Protein AF-X1VD22-F1 (afdb_monomer_lite)

Radius of gyration: 24.97 Å; chains: 1; bounding box: 55×58×61 Å

Sequence (257 aa):
FTFLMMEFFANFNNSHSLYIDMYFYDIRGKNQPFNFRPLDDKWVIINSYTSDLSPGDVIKKIDDEDFTDFFSRNKKYLAGPNERTQKYRFAQPLFVPLFPLRYTLTLNNDETIEIDRTKIPENKPTTLEAEGKKINDNVAYIRIPSFDDPKFQERALSFLEEFFDVECLIIDVRGNSGGSTPSDLVKKLMELPYRFWSESTPMSIGLFQYYNYYLRRQLELDPESKEKDSFLKRCQEFTLFDKSHLLWPADCHDPSD

Organism: NCBI:txid412755

Foldseek 3Di:
DQQVCLLVQQVVLDQPRGDDDVVLCVVLPLFDQFFWADDPPWIFTCGGQDPVDDGGWTFQDKAPHGVVVLLVVCLSSARHNDVNNSRRVCRDSRNSSSDHQWIWTQTPVRDIDIDHRVDGDPPDPPDDEWDKDAPDQAEIEIEQQEDQDVRSLVVVVVRCVVNVRHNYYHYHHVNYPYHDDSVVSVVVVDPDDDDDDDDDDPVNVVVLVVLVVVLVVVCVVPVPDPCVVVSVVVVVVVCVCVPPVNPDPPPPDPVPD

Secondary structure (DSSP, 8-state):
-HHHHHHHHHTT--TT-----HHHHHHH-S--SEEEEEETTEEEEEEESSTT--TT-EEEEETTEEHHHHHHHHGGG---SSHHHHHHHHTSGGGGGGS-SEEEEEETTS-EEEEETT---TT-------EEEEEETTEEEEE---BSSHHHHHHHHHHHHHTTT-SEEEEE-TT---BS--HHHHHHH-SS---------HHHHHHHHHHHHHHHHHHHH-TT-TTHHHHHHHHHHHGGGG-TTTSPPTTS--TT-

InterPro domains:
  IPR005151 Tail specific protease [PF03572] (138-183)
  IPR029045 ClpP/crotonase-like domain superfamily [SSF52096] (4-193)

Structure (mmCIF, N/CA/C/O backbone):
data_AF-X1VD22-F1
#
_entry.id   AF-X1VD22-F1
#
loop_
_atom_site.group_PDB
_atom_site.id
_atom_site.type_symbol
_atom_site.label_atom_id
_atom_site.label_alt_id
_atom_site.label_comp_id
_atom_site.label_asym_id
_atom_site.label_entity_id
_atom_site.label_seq_id
_atom_site.pdbx_PDB_ins_code
_atom_site.Cartn_x
_atom_site.Cartn_y
_atom_site.Cartn_z
_atom_site.occupancy
_atom_site.B_iso_or_equiv
_atom_site.auth_seq_id
_atom_site.auth_comp_id
_atom_site.auth_asym_id
_atom_site.auth_atom_id
_atom_site.pdbx_PDB_model_num
ATOM 1 N N . PHE A 1 1 ? 1.494 21.587 12.791 1.00 93.69 1 PHE A N 1
ATOM 2 C CA . PHE A 1 1 ? 2.332 21.804 11.597 1.00 93.69 1 PHE A CA 1
ATOM 3 C C . PHE A 1 1 ? 2.281 20.601 10.659 1.00 93.69 1 PHE A C 1
ATOM 5 O O . PHE A 1 1 ? 1.776 20.760 9.560 1.00 93.69 1 PHE A O 1
ATOM 12 N N . THR A 1 2 ? 2.673 19.399 11.100 1.00 95.00 2 THR A N 1
ATOM 13 C CA . THR A 1 2 ? 2.709 18.170 10.278 1.00 95.00 2 THR A CA 1
ATOM 14 C C . THR A 1 2 ? 1.454 17.929 9.435 1.00 95.00 2 THR A C 1
ATOM 16 O O . THR A 1 2 ? 1.551 17.856 8.218 1.00 95.00 2 THR A O 1
ATOM 19 N N . PHE A 1 3 ? 0.266 17.896 10.052 1.00 95.94 3 PHE A N 1
ATOM 20 C CA . PHE A 1 3 ? -0.993 17.679 9.326 1.00 95.94 3 PHE A CA 1
ATOM 21 C C . PHE A 1 3 ? -1.289 18.747 8.263 1.00 95.94 3 PHE A C 1
ATOM 23 O O . PHE A 1 3 ? -1.802 18.406 7.205 1.00 95.94 3 PHE A O 1
ATOM 30 N N . LEU A 1 4 ? -0.928 20.013 8.508 1.00 97.56 4 LEU A N 1
ATOM 31 C CA . LEU A 1 4 ? -1.100 21.088 7.522 1.00 97.56 4 LEU A CA 1
ATOM 32 C C . LEU A 1 4 ? -0.202 20.861 6.303 1.00 97.56 4 LEU A C 1
ATOM 34 O O . LEU A 1 4 ? -0.641 21.046 5.175 1.00 97.56 4 LEU A O 1
ATOM 38 N N . MET A 1 5 ? 1.040 20.424 6.526 1.00 97.75 5 MET A N 1
ATOM 39 C CA . MET A 1 5 ? 1.964 20.103 5.438 1.00 97.75 5 MET A CA 1
ATOM 40 C C . MET A 1 5 ? 1.523 18.856 4.670 1.00 97.75 5 MET A C 1
ATOM 42 O O . MET A 1 5 ? 1.566 18.857 3.445 1.00 97.75 5 MET A O 1
ATOM 46 N N . MET A 1 6 ? 1.054 17.812 5.359 1.00 96.56 6 MET A N 1
ATOM 47 C CA . MET A 1 6 ? 0.497 16.626 4.699 1.00 96.56 6 MET A CA 1
ATOM 48 C C . MET A 1 6 ? -0.695 16.991 3.808 1.00 96.56 6 MET A C 1
ATOM 50 O O . MET A 1 6 ? -0.748 16.553 2.664 1.00 96.56 6 MET A O 1
ATOM 54 N N . GLU A 1 7 ? -1.610 17.824 4.308 1.00 97.06 7 GLU A N 1
ATOM 55 C CA . GLU A 1 7 ? -2.771 18.302 3.550 1.00 97.06 7 GLU A CA 1
ATOM 56 C C . GLU A 1 7 ? -2.361 19.170 2.352 1.00 97.06 7 GLU A C 1
ATOM 58 O O . GLU A 1 7 ? -2.836 18.958 1.239 1.00 97.06 7 GLU A O 1
ATOM 63 N N . PHE A 1 8 ? -1.400 20.081 2.536 1.00 97.56 8 PHE A N 1
ATOM 64 C CA . PHE A 1 8 ? -0.843 20.881 1.445 1.00 97.56 8 PHE A CA 1
ATOM 65 C C . PHE A 1 8 ? -0.244 20.012 0.329 1.00 97.56 8 PHE A C 1
ATOM 67 O O . PHE A 1 8 ? -0.557 20.219 -0.840 1.00 97.56 8 PHE A O 1
ATOM 74 N N . PHE A 1 9 ? 0.577 19.013 0.673 1.00 96.69 9 PHE A N 1
ATOM 75 C CA . PHE A 1 9 ? 1.180 18.119 -0.321 1.00 96.69 9 PHE A CA 1
ATOM 76 C C . PHE A 1 9 ? 0.158 17.179 -0.973 1.00 96.69 9 PHE A C 1
ATOM 78 O O . PHE A 1 9 ? 0.296 16.857 -2.153 1.00 96.69 9 PHE A O 1
ATOM 85 N N . ALA A 1 10 ? -0.878 16.762 -0.240 1.00 95.56 10 ALA A N 1
ATOM 86 C CA . ALA A 1 10 ? -1.951 15.942 -0.792 1.00 95.56 10 ALA A CA 1
ATOM 87 C C . ALA A 1 10 ? -2.702 16.652 -1.929 1.00 95.56 10 ALA A C 1
ATOM 89 O O . ALA A 1 10 ? -3.062 15.997 -2.907 1.00 95.56 10 ALA A O 1
ATOM 90 N N . ASN A 1 11 ? -2.835 17.982 -1.863 1.00 95.50 11 ASN A N 1
ATOM 91 C CA . ASN A 1 11 ? -3.493 18.791 -2.895 1.00 95.50 11 ASN A CA 1
ATOM 92 C C . ASN A 1 11 ? -2.768 18.809 -4.250 1.00 95.50 11 ASN A C 1
ATOM 94 O O . ASN A 1 11 ? -3.375 19.186 -5.250 1.00 95.50 11 ASN A O 1
ATOM 98 N N . PHE A 1 12 ? -1.509 18.364 -4.332 1.00 95.00 12 PHE A N 1
ATOM 99 C CA . PHE A 1 12 ? -0.853 18.158 -5.629 1.00 95.00 12 PHE A CA 1
ATOM 100 C C . PHE A 1 12 ? -1.443 16.978 -6.416 1.00 95.00 12 PHE A C 1
ATOM 102 O O . PHE A 1 12 ? -1.093 16.802 -7.581 1.00 95.00 12 PHE A O 1
ATOM 109 N N . ASN A 1 13 ? -2.305 16.153 -5.798 1.00 92.06 13 ASN A N 1
ATOM 110 C CA . ASN A 1 13 ? -2.960 14.994 -6.418 1.00 92.06 13 ASN A CA 1
ATOM 111 C C . ASN A 1 13 ? -1.974 14.044 -7.123 1.00 92.06 13 ASN A C 1
ATOM 113 O O . ASN A 1 13 ? -2.300 13.369 -8.099 1.00 92.06 13 ASN A O 1
ATOM 117 N N . ASN A 1 14 ? -0.747 13.972 -6.603 1.00 89.75 14 ASN A N 1
ATOM 118 C CA . ASN A 1 14 ? 0.353 13.217 -7.180 1.00 89.75 14 ASN A CA 1
ATOM 119 C C . ASN A 1 14 ? 0.867 12.188 -6.168 1.00 89.75 14 ASN A C 1
ATOM 121 O O . ASN A 1 14 ? 1.241 12.526 -5.045 1.00 89.75 14 ASN A O 1
ATOM 125 N N . SER A 1 15 ? 0.926 10.917 -6.570 1.00 86.69 15 SER A N 1
ATOM 126 C CA . SER A 1 15 ? 1.380 9.829 -5.696 1.00 86.69 15 SER A CA 1
ATOM 127 C C . SER A 1 15 ? 2.837 9.975 -5.231 1.00 86.69 15 SER A C 1
ATOM 129 O O . SER A 1 15 ? 3.214 9.397 -4.219 1.00 86.69 15 SER A O 1
ATOM 131 N N . HIS A 1 16 ? 3.658 10.772 -5.902 1.00 85.88 16 HIS A N 1
ATOM 132 C CA . HIS A 1 16 ? 5.056 11.019 -5.551 1.00 85.88 16 HIS A CA 1
ATOM 133 C C . HIS A 1 16 ? 5.276 12.339 -4.794 1.00 85.88 16 HIS A C 1
ATOM 135 O O . HIS A 1 16 ? 6.397 12.619 -4.378 1.00 85.88 16 HIS A O 1
ATOM 141 N N . SER A 1 17 ? 4.226 13.128 -4.550 1.00 90.12 17 SER A N 1
ATOM 142 C CA . SER A 1 17 ? 4.287 14.333 -3.717 1.00 90.12 17 SER A CA 1
ATOM 143 C C . SER A 1 17 ? 3.857 13.996 -2.293 1.00 90.12 17 SER A C 1
ATOM 145 O O . SER A 1 17 ? 2.681 13.766 -2.027 1.00 90.12 17 SER A O 1
ATOM 147 N N . LEU A 1 18 ? 4.812 13.932 -1.366 1.00 90.31 18 LEU A N 1
ATOM 148 C CA . LEU A 1 18 ? 4.552 13.536 0.017 1.00 90.31 18 LEU A CA 1
ATOM 149 C C . LEU A 1 18 ? 5.394 14.341 1.003 1.00 90.31 18 LEU A C 1
ATOM 151 O O . LEU A 1 18 ? 6.520 14.733 0.707 1.00 90.31 18 LEU A O 1
ATOM 155 N N . TYR A 1 19 ? 4.834 14.553 2.190 1.00 93.56 19 TYR A N 1
ATOM 156 C CA . TYR A 1 19 ? 5.520 15.166 3.318 1.00 93.56 19 TYR A CA 1
ATOM 157 C C . TYR A 1 19 ? 5.691 14.130 4.428 1.00 93.56 19 TYR A C 1
ATOM 159 O O . TYR A 1 19 ? 4.707 13.565 4.908 1.00 93.56 19 TYR A O 1
ATOM 167 N N . ILE A 1 20 ? 6.939 13.882 4.830 1.00 90.50 20 ILE A N 1
ATOM 168 C CA . ILE A 1 20 ? 7.286 12.983 5.935 1.00 90.50 20 ILE A CA 1
ATOM 169 C C . ILE A 1 20 ? 7.937 13.810 7.035 1.00 90.50 20 ILE A C 1
ATOM 171 O O . ILE A 1 20 ? 8.951 14.468 6.818 1.00 90.50 20 ILE A O 1
ATOM 175 N N . ASP A 1 21 ? 7.365 13.724 8.229 1.00 92.44 21 ASP A N 1
ATOM 176 C CA . ASP A 1 21 ? 7.917 14.295 9.449 1.00 92.44 21 ASP A CA 1
ATOM 177 C C . ASP A 1 21 ? 8.345 13.155 10.371 1.00 92.44 21 ASP A C 1
ATOM 179 O O . ASP A 1 21 ? 7.511 12.498 10.990 1.00 92.44 21 ASP A O 1
ATOM 183 N N . MET A 1 22 ? 9.648 12.894 10.459 1.00 90.94 22 MET A N 1
ATOM 184 C CA . MET A 1 22 ? 10.157 11.774 11.254 1.00 90.94 22 MET A CA 1
ATOM 185 C C . MET A 1 22 ? 9.821 11.907 12.743 1.00 90.94 22 MET A C 1
ATOM 187 O O . MET A 1 22 ? 9.534 10.897 13.383 1.00 90.94 22 MET A O 1
ATOM 191 N N . TYR A 1 23 ? 9.755 13.133 13.273 1.00 91.25 23 TYR A N 1
ATOM 192 C CA . TYR A 1 23 ? 9.369 13.356 14.664 1.00 91.25 23 TYR A CA 1
ATOM 193 C C . TYR A 1 23 ? 7.922 12.921 14.910 1.00 91.25 23 TYR A C 1
ATOM 195 O O . TYR A 1 23 ? 7.630 12.264 15.908 1.00 91.25 23 TYR A O 1
ATOM 203 N N . PHE A 1 24 ? 7.020 13.206 13.965 1.00 90.88 24 PHE A N 1
ATOM 204 C CA . PHE A 1 24 ? 5.634 12.739 14.027 1.00 90.88 24 PHE A CA 1
ATOM 205 C C . PHE A 1 24 ? 5.537 11.211 14.104 1.00 90.88 24 PHE A C 1
ATOM 207 O O . PHE A 1 24 ? 4.732 10.681 14.869 1.00 90.88 24 PHE A O 1
ATOM 214 N N . TYR A 1 25 ? 6.386 10.496 13.367 1.00 88.62 25 TYR A N 1
ATOM 215 C CA . TYR A 1 25 ? 6.429 9.036 13.412 1.00 88.62 25 TYR A CA 1
ATOM 216 C C . TYR A 1 25 ? 6.999 8.499 14.722 1.00 88.62 25 TYR A C 1
ATOM 218 O O . TYR A 1 25 ? 6.548 7.457 15.194 1.00 88.62 25 TYR A O 1
ATOM 226 N N . ASP A 1 26 ? 7.981 9.181 15.304 1.00 88.19 26 ASP A N 1
ATOM 227 C CA . ASP A 1 26 ? 8.578 8.757 16.568 1.00 88.19 26 ASP A CA 1
ATOM 228 C C . ASP A 1 26 ? 7.576 8.905 17.726 1.00 88.19 26 ASP A C 1
ATOM 230 O O . ASP A 1 26 ? 7.491 8.023 18.578 1.00 88.19 26 ASP A O 1
ATOM 234 N N . ILE A 1 27 ? 6.733 9.948 17.714 1.00 89.69 27 ILE A N 1
ATOM 235 C CA . ILE A 1 27 ? 5.697 10.147 18.745 1.00 89.69 27 ILE A CA 1
ATOM 236 C C . ILE A 1 27 ? 4.407 9.342 18.500 1.00 89.69 27 ILE A C 1
ATOM 238 O O . ILE A 1 27 ? 3.719 8.986 19.456 1.00 89.69 27 ILE A O 1
ATOM 242 N N . ARG A 1 28 ? 4.033 9.070 17.239 1.00 89.88 28 ARG A N 1
ATOM 243 C CA . ARG A 1 28 ? 2.801 8.330 16.881 1.00 89.88 28 ARG A CA 1
ATOM 244 C C . ARG A 1 28 ? 3.030 6.849 16.608 1.00 89.88 28 ARG A C 1
ATOM 246 O O . ARG A 1 28 ? 2.059 6.123 16.402 1.00 89.88 28 ARG A O 1
ATOM 253 N N . GLY A 1 29 ? 4.281 6.404 16.592 1.00 85.38 29 GLY A N 1
ATOM 254 C CA . GLY A 1 29 ? 4.671 5.045 16.248 1.00 85.38 29 GLY A CA 1
ATOM 255 C C . GLY A 1 29 ? 4.580 4.751 14.746 1.00 85.38 29 GLY A C 1
ATOM 256 O O . GLY A 1 29 ? 3.692 5.218 14.036 1.00 85.38 29 GLY A O 1
ATOM 257 N N . LYS A 1 30 ? 5.486 3.894 14.269 1.00 85.12 30 LYS A N 1
ATOM 258 C CA . LYS A 1 30 ? 5.568 3.421 12.864 1.00 85.12 30 LYS A CA 1
ATOM 259 C C . LYS A 1 30 ? 4.859 2.083 12.644 1.00 85.12 30 LYS A C 1
ATOM 261 O O . LYS A 1 30 ? 4.884 1.492 11.571 1.00 85.12 30 LYS A O 1
ATOM 266 N N . ASN A 1 31 ? 4.282 1.583 13.722 1.00 86.00 31 ASN A N 1
ATOM 267 C CA . ASN A 1 31 ? 4.010 0.184 13.940 1.00 86.00 31 ASN A CA 1
ATOM 268 C C . ASN A 1 31 ? 2.503 -0.053 13.894 1.00 86.00 31 ASN A C 1
ATOM 270 O O . ASN A 1 31 ? 1.741 0.682 14.516 1.00 86.00 31 ASN A O 1
ATOM 274 N N . GLN A 1 32 ? 2.095 -1.070 13.142 1.00 89.56 32 GLN A N 1
ATOM 275 C CA . GLN A 1 32 ? 0.718 -1.534 13.027 1.00 89.56 32 GLN A CA 1
ATOM 276 C C . GLN A 1 32 ? 0.720 -3.068 13.148 1.00 89.56 32 GLN A C 1
ATOM 278 O O . GLN A 1 32 ? 1.503 -3.714 12.439 1.00 89.56 32 GLN A O 1
ATOM 283 N N . PRO A 1 33 ? -0.093 -3.661 14.046 1.00 90.69 33 PRO A N 1
ATOM 284 C CA . PRO A 1 33 ? -0.062 -5.101 14.317 1.00 90.69 33 PRO A CA 1
ATOM 285 C C . PRO A 1 33 ? -0.772 -5.948 13.256 1.00 90.69 33 PRO A C 1
ATOM 287 O O . PRO A 1 33 ? -0.809 -7.164 13.370 1.00 90.69 33 PRO A O 1
ATOM 290 N N . PHE A 1 34 ? -1.296 -5.330 12.204 1.00 92.06 34 PHE A N 1
ATOM 291 C CA . PHE A 1 34 ? -1.917 -6.001 11.071 1.00 92.06 34 PHE A CA 1
ATOM 292 C C . PHE A 1 34 ? -1.770 -5.138 9.815 1.00 92.06 34 PHE A C 1
ATOM 294 O O . PHE A 1 34 ? -1.484 -3.946 9.887 1.00 92.06 34 PHE A O 1
ATOM 301 N N . ASN A 1 35 ? -1.990 -5.734 8.652 1.00 90.81 35 ASN A N 1
ATOM 302 C CA . ASN A 1 35 ? -2.152 -5.023 7.393 1.00 90.81 35 ASN A CA 1
ATOM 303 C C . ASN A 1 35 ? -3.583 -5.239 6.908 1.00 90.81 35 ASN A C 1
ATOM 305 O O . ASN A 1 35 ? -4.131 -6.331 7.052 1.00 90.81 35 ASN A O 1
ATOM 309 N N . PHE A 1 36 ? -4.165 -4.230 6.279 1.00 94.88 36 PHE A N 1
ATOM 310 C CA . PHE A 1 36 ? -5.512 -4.292 5.722 1.00 94.88 36 PHE A CA 1
ATOM 311 C C . PHE A 1 36 ? -5.516 -3.706 4.311 1.00 94.88 36 PHE A C 1
ATOM 313 O O . PHE A 1 36 ? -4.540 -3.081 3.901 1.00 94.88 36 PHE A O 1
ATOM 320 N N . ARG A 1 37 ? -6.575 -3.929 3.535 1.00 93.50 37 ARG A N 1
ATOM 321 C CA . ARG A 1 37 ? -6.759 -3.323 2.209 1.00 93.50 37 ARG A CA 1
ATOM 322 C C . ARG A 1 37 ? -8.225 -3.031 1.925 1.00 93.50 37 ARG A C 1
ATOM 324 O O . ARG A 1 37 ? -9.082 -3.748 2.437 1.00 93.50 37 ARG A O 1
ATOM 331 N N . PRO A 1 38 ? -8.510 -2.038 1.067 1.00 94.44 38 PRO A N 1
ATOM 332 C CA . PRO A 1 38 ? -9.823 -1.938 0.453 1.00 94.44 38 PRO A CA 1
ATOM 333 C C . PRO A 1 38 ? -10.044 -3.145 -0.474 1.00 94.44 38 PRO A C 1
ATOM 335 O O . PRO A 1 38 ? -9.200 -3.445 -1.326 1.00 94.44 38 PRO A O 1
ATOM 338 N N . LEU A 1 39 ? -11.171 -3.827 -0.308 1.00 92.56 39 LEU A N 1
ATOM 339 C CA . LEU A 1 39 ? -11.693 -4.828 -1.231 1.00 92.56 39 LEU A CA 1
ATOM 340 C C . LEU A 1 39 ? -13.166 -4.498 -1.461 1.00 92.56 39 LEU A C 1
ATOM 342 O O . LEU A 1 39 ? -13.976 -4.610 -0.542 1.00 92.56 39 LEU A O 1
ATOM 346 N N . ASP A 1 40 ? -13.477 -4.037 -2.670 1.00 89.12 40 ASP A N 1
ATOM 347 C CA . ASP A 1 40 ? -14.754 -3.400 -2.997 1.00 89.12 40 ASP A CA 1
ATOM 348 C C . ASP A 1 40 ? -15.057 -2.258 -2.004 1.00 89.12 40 ASP A C 1
ATOM 350 O O . ASP A 1 40 ? -14.229 -1.359 -1.824 1.00 89.12 40 ASP A O 1
ATOM 354 N N . ASP A 1 41 ? -16.198 -2.320 -1.318 1.00 90.56 41 ASP A N 1
ATOM 355 C CA . ASP A 1 41 ? -16.624 -1.339 -0.314 1.00 90.56 41 ASP A CA 1
ATOM 356 C C . ASP A 1 41 ? -16.253 -1.742 1.124 1.00 90.56 41 ASP A C 1
ATOM 358 O O . ASP A 1 41 ? -16.820 -1.236 2.090 1.00 90.56 41 ASP A O 1
ATOM 362 N N . LYS A 1 42 ? -15.317 -2.685 1.291 1.00 96.25 42 LYS A N 1
ATOM 363 C CA . LYS A 1 42 ? -14.918 -3.230 2.596 1.00 96.25 42 LYS A CA 1
ATOM 364 C C . LYS A 1 42 ? -13.441 -3.008 2.877 1.00 96.25 42 LYS A C 1
ATOM 366 O O . LYS A 1 42 ? -12.612 -2.986 1.970 1.00 96.25 42 LYS A O 1
ATOM 371 N N . TRP A 1 43 ? -13.099 -2.931 4.158 1.00 97.56 43 TRP A N 1
ATOM 372 C CA . TRP A 1 43 ? -11.718 -2.900 4.632 1.00 97.56 43 TRP A CA 1
ATOM 373 C C . TRP A 1 43 ? -11.378 -4.251 5.243 1.00 97.56 43 TRP A C 1
ATOM 375 O O . TRP A 1 43 ? -11.948 -4.637 6.258 1.00 97.56 43 TRP A O 1
ATOM 385 N N . VAL A 1 44 ? -10.488 -4.995 4.594 1.00 97.06 44 VAL A N 1
ATOM 386 C CA . VAL A 1 44 ? -10.233 -6.404 4.913 1.00 97.06 44 VAL A CA 1
ATOM 387 C C . VAL A 1 44 ? -8.822 -6.570 5.446 1.00 97.06 44 VAL A C 1
ATOM 389 O O . VAL A 1 44 ? -7.871 -6.083 4.831 1.00 97.06 44 VAL A O 1
ATOM 392 N N . ILE A 1 45 ? -8.670 -7.273 6.565 1.00 95.69 45 ILE A N 1
ATOM 393 C CA . ILE A 1 45 ? -7.375 -7.691 7.100 1.00 95.69 45 ILE A CA 1
ATOM 394 C C . ILE A 1 45 ? -6.732 -8.660 6.105 1.00 95.69 45 ILE A C 1
ATOM 396 O O . ILE A 1 45 ? -7.320 -9.666 5.725 1.00 95.69 45 ILE A O 1
ATOM 400 N N . ILE A 1 46 ? -5.511 -8.367 5.667 1.00 91.44 46 ILE A N 1
ATOM 401 C CA . ILE A 1 46 ? -4.757 -9.218 4.730 1.00 91.44 46 ILE A CA 1
ATOM 402 C C . ILE A 1 46 ? -3.594 -9.945 5.402 1.00 91.44 46 ILE A C 1
ATOM 404 O O . ILE A 1 46 ? -3.082 -10.919 4.861 1.00 91.44 46 ILE A O 1
ATOM 408 N N . ASN A 1 47 ? -3.150 -9.454 6.557 1.00 88.31 47 ASN A N 1
ATOM 409 C CA . ASN A 1 47 ? -2.146 -10.097 7.390 1.00 88.31 47 ASN A CA 1
ATOM 410 C C . ASN A 1 47 ? -2.296 -9.607 8.831 1.00 88.31 47 ASN A C 1
ATOM 412 O O . ASN A 1 47 ? -2.611 -8.436 9.029 1.00 88.31 47 ASN A O 1
ATOM 416 N N . SER A 1 48 ? -1.997 -10.449 9.814 1.00 89.44 48 SER A N 1
ATOM 417 C CA . SER A 1 48 ? -2.037 -10.094 11.233 1.00 89.44 48 SER A CA 1
ATOM 418 C C . SER A 1 48 ? -0.801 -10.619 11.958 1.00 89.44 48 SER A C 1
ATOM 420 O O . SER A 1 48 ? -0.253 -11.659 11.599 1.00 89.44 48 SER A O 1
ATOM 422 N N . TYR A 1 49 ? -0.360 -9.879 12.971 1.00 87.50 49 TYR A N 1
ATOM 423 C CA . TYR A 1 49 ? 0.683 -10.270 13.918 1.00 87.50 49 TYR A CA 1
ATOM 424 C C . TYR A 1 49 ? 0.121 -10.458 15.336 1.00 87.50 49 TYR A C 1
ATOM 426 O O . TYR A 1 49 ? 0.889 -10.638 16.278 1.00 87.50 49 TYR A O 1
ATOM 434 N N . THR A 1 50 ? -1.202 -10.405 15.500 1.00 86.56 50 THR A N 1
ATOM 435 C CA . THR A 1 50 ? -1.910 -10.718 16.748 1.00 86.56 50 THR A CA 1
ATOM 436 C C . THR A 1 50 ? -2.792 -11.942 16.536 1.00 86.56 50 THR A C 1
ATOM 438 O O . THR A 1 50 ? -3.270 -12.179 15.428 1.00 86.56 50 THR A O 1
ATOM 441 N N . SER A 1 51 ? -3.009 -12.726 17.593 1.00 88.38 51 SER A N 1
ATOM 442 C CA . SER A 1 51 ? -3.907 -13.891 17.560 1.00 88.38 51 SER A CA 1
ATOM 443 C C . SER A 1 51 ? -5.368 -13.515 17.338 1.00 88.38 51 SER A C 1
ATOM 445 O O . SER A 1 51 ? -6.138 -14.330 16.846 1.00 88.38 51 SER A O 1
ATOM 447 N N . ASP A 1 52 ? -5.726 -12.290 17.712 1.00 92.00 52 ASP A N 1
ATOM 448 C CA . ASP A 1 52 ? -7.117 -11.851 17.799 1.00 92.00 52 ASP A CA 1
ATOM 449 C C . ASP A 1 52 ? -7.650 -11.356 16.448 1.00 92.00 52 ASP A C 1
ATOM 451 O O . ASP A 1 52 ? -8.846 -11.169 16.292 1.00 92.00 52 ASP A O 1
ATOM 455 N N . LEU A 1 53 ? -6.771 -11.156 15.459 1.00 93.94 53 LEU A N 1
ATOM 456 C CA . LEU A 1 53 ? -7.134 -10.785 14.093 1.00 93.94 53 LEU A CA 1
ATOM 457 C C . LEU A 1 53 ? -6.653 -11.851 13.117 1.00 93.94 53 LEU A C 1
ATOM 459 O O . LEU A 1 53 ? -5.493 -12.269 13.153 1.00 93.94 53 LEU A O 1
ATOM 463 N N . SER A 1 54 ? -7.514 -12.210 12.175 1.00 94.00 54 SER A N 1
ATOM 464 C CA . SER A 1 54 ? -7.236 -13.168 11.113 1.00 94.00 54 SER A CA 1
ATOM 465 C C . SER A 1 54 ? -7.296 -12.510 9.731 1.00 94.00 54 SER A C 1
ATOM 467 O O . SER A 1 54 ? -8.113 -11.620 9.479 1.00 94.00 54 SER A O 1
ATOM 469 N N . PRO A 1 55 ? -6.452 -12.937 8.773 1.00 93.88 55 PRO A N 1
ATOM 470 C CA . PRO A 1 55 ? -6.647 -12.580 7.373 1.00 93.88 55 PRO A CA 1
ATOM 471 C C . PRO A 1 55 ? -8.059 -12.956 6.898 1.00 93.88 55 PRO A C 1
ATOM 473 O O . PRO A 1 55 ? -8.499 -14.087 7.086 1.00 93.88 55 PRO A O 1
ATOM 476 N N . GLY A 1 56 ? -8.747 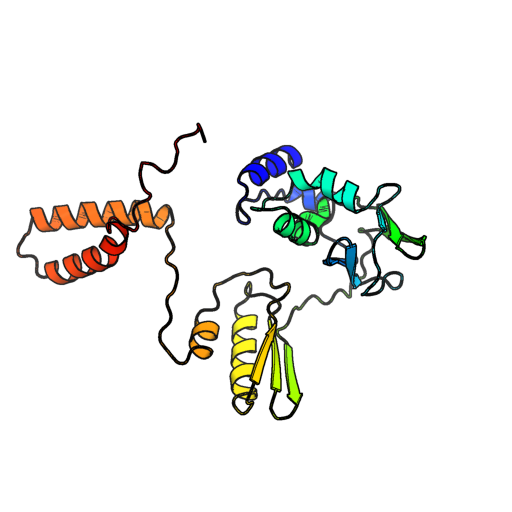-12.016 6.251 1.00 95.38 56 GLY A N 1
ATOM 477 C CA . GLY A 1 56 ? -10.141 -12.147 5.821 1.00 95.38 56 GLY A CA 1
ATOM 478 C C . GLY A 1 56 ? -11.144 -11.416 6.714 1.00 95.38 56 GLY A C 1
ATOM 479 O O . GLY A 1 56 ? -12.248 -11.132 6.247 1.00 95.38 56 GLY A O 1
ATOM 480 N N . ASP A 1 57 ? -10.761 -11.042 7.938 1.00 97.62 57 ASP A N 1
ATOM 481 C CA . ASP A 1 57 ? -11.626 -10.255 8.815 1.00 97.62 57 ASP A CA 1
ATOM 482 C C . ASP A 1 57 ? -11.958 -8.903 8.184 1.00 97.62 57 ASP A C 1
ATOM 484 O O . ASP A 1 57 ? -11.109 -8.239 7.582 1.00 97.62 57 ASP A O 1
ATOM 488 N N . VAL A 1 58 ? -13.216 -8.488 8.319 1.00 98.25 58 VAL A N 1
ATOM 489 C CA . VAL A 1 58 ? -13.716 -7.232 7.756 1.00 98.25 58 VAL A CA 1
ATOM 490 C C . VAL A 1 58 ? -13.865 -6.213 8.874 1.00 98.25 58 VAL A C 1
ATOM 492 O O . VAL A 1 58 ? -14.655 -6.417 9.795 1.00 98.25 58 VAL A O 1
ATOM 495 N N . ILE A 1 59 ? -13.137 -5.106 8.763 1.00 98.44 59 ILE A N 1
ATOM 496 C CA . ILE A 1 59 ? -13.199 -3.986 9.696 1.00 98.44 59 ILE A CA 1
ATOM 497 C C . ILE A 1 59 ? -14.464 -3.179 9.406 1.00 98.44 59 ILE A C 1
ATOM 499 O O . ILE A 1 59 ? -14.659 -2.693 8.290 1.00 98.44 59 ILE A O 1
ATOM 503 N N . LYS A 1 60 ? -15.313 -3.034 10.423 1.00 98.31 60 LYS A N 1
ATOM 504 C CA . LYS A 1 60 ? -16.556 -2.259 10.371 1.00 98.31 60 LYS A CA 1
ATOM 505 C C . LYS A 1 60 ? -16.374 -0.895 11.035 1.00 98.31 60 LYS A C 1
ATOM 507 O O . LYS A 1 60 ? -16.750 0.118 10.455 1.00 98.31 60 LYS A O 1
ATOM 512 N N . LYS A 1 61 ? -15.756 -0.855 12.219 1.00 98.56 61 LYS A N 1
ATOM 513 C CA . LYS A 1 61 ? -15.511 0.383 12.975 1.00 98.56 61 LYS A CA 1
ATOM 514 C C . LYS A 1 61 ? -14.103 0.466 13.537 1.00 98.56 61 LYS A C 1
ATOM 516 O O . LYS A 1 61 ? -13.462 -0.560 13.762 1.00 98.56 61 LYS A O 1
ATOM 521 N N . ILE A 1 62 ? -13.678 1.694 13.799 1.00 98.25 62 ILE A N 1
ATOM 522 C CA . ILE A 1 62 ? -12.569 2.023 14.691 1.00 98.25 62 ILE A CA 1
ATOM 523 C C . ILE A 1 62 ? -13.111 2.888 15.827 1.00 98.25 62 ILE A C 1
ATOM 525 O O . ILE A 1 62 ? -13.753 3.908 15.576 1.00 98.25 62 ILE A O 1
ATOM 529 N N . ASP A 1 63 ? -12.881 2.463 17.065 1.00 97.75 63 ASP A N 1
ATOM 530 C CA . ASP A 1 63 ? -13.597 2.980 18.229 1.00 97.75 63 ASP A CA 1
ATOM 531 C C . ASP A 1 63 ? -15.120 2.949 17.957 1.00 97.75 63 ASP A C 1
ATOM 533 O O . ASP A 1 63 ? -15.670 1.905 17.600 1.00 97.75 63 ASP A O 1
ATOM 537 N N . ASP A 1 64 ? -15.804 4.090 18.049 1.00 96.19 64 ASP A N 1
ATOM 538 C CA . ASP A 1 64 ? -17.240 4.206 17.762 1.00 96.19 64 ASP A CA 1
ATOM 539 C C . ASP A 1 64 ? -17.558 4.698 16.328 1.00 96.19 64 ASP A C 1
ATOM 541 O O . ASP A 1 64 ? -18.734 4.804 15.960 1.00 96.19 64 ASP A O 1
ATOM 545 N N . GLU A 1 65 ? -16.539 4.984 15.506 1.00 98.12 65 GLU A N 1
ATOM 546 C CA . GLU A 1 65 ? -16.650 5.568 14.156 1.00 98.12 65 GLU A CA 1
ATOM 547 C C . GLU A 1 65 ? -16.669 4.477 13.068 1.00 98.12 65 GLU A C 1
ATOM 549 O O . GLU A 1 65 ? -15.910 3.508 13.134 1.00 98.12 65 GLU A O 1
ATOM 554 N N . ASP A 1 66 ? -17.512 4.629 12.036 1.00 98.19 66 ASP A N 1
ATOM 555 C CA . ASP A 1 66 ? -17.443 3.765 10.849 1.00 98.19 66 ASP A CA 1
ATOM 556 C C . ASP A 1 66 ? -16.061 3.884 10.195 1.00 98.19 66 ASP A C 1
ATOM 558 O O . ASP A 1 66 ? -15.508 4.977 10.045 1.00 98.19 66 ASP A O 1
ATOM 562 N N . PHE A 1 67 ? -15.471 2.761 9.793 1.00 98.06 67 PHE A N 1
ATOM 563 C CA . PHE A 1 67 ? -14.105 2.780 9.276 1.00 98.06 67 PHE A CA 1
ATOM 564 C C . PHE A 1 67 ? -13.981 3.555 7.947 1.00 98.06 67 PHE A C 1
ATOM 566 O O . PHE A 1 67 ? -12.935 4.137 7.646 1.00 98.06 67 PHE A O 1
ATOM 573 N N . THR A 1 68 ? -15.055 3.614 7.157 1.00 97.25 68 THR A N 1
ATOM 574 C CA . THR A 1 68 ? -15.129 4.409 5.923 1.00 97.25 68 THR A CA 1
ATOM 575 C C . THR A 1 68 ? -15.201 5.902 6.221 1.00 97.25 68 THR A C 1
ATOM 577 O O . THR A 1 68 ? -14.576 6.697 5.511 1.00 97.25 68 THR A O 1
ATOM 580 N N . ASP A 1 69 ? -15.891 6.293 7.290 1.00 98.12 69 ASP A N 1
ATOM 581 C CA . ASP A 1 69 ? -15.917 7.680 7.759 1.00 98.12 69 ASP A CA 1
ATOM 582 C C . ASP A 1 69 ? -14.548 8.091 8.312 1.00 98.12 69 ASP A C 1
ATOM 584 O O . ASP A 1 69 ? -14.023 9.151 7.950 1.00 98.12 69 ASP A O 1
ATOM 588 N N . PHE A 1 70 ? -13.895 7.195 9.060 1.00 98.19 70 PHE A N 1
ATOM 589 C CA . PHE A 1 70 ? -12.526 7.390 9.529 1.00 98.19 70 PHE A CA 1
ATOM 590 C C . PHE A 1 70 ? -11.552 7.619 8.364 1.00 98.19 70 PHE A C 1
ATOM 592 O O . PHE A 1 70 ? -10.753 8.563 8.387 1.00 98.19 70 PHE A O 1
ATOM 599 N N . PHE A 1 71 ? -11.636 6.809 7.303 1.00 97.75 71 PHE A N 1
ATOM 600 C CA . PHE A 1 71 ? -10.891 7.056 6.066 1.00 97.75 71 PHE A CA 1
ATOM 601 C C . PHE A 1 71 ? -11.254 8.415 5.456 1.00 97.75 71 PHE A C 1
ATOM 603 O O . PHE A 1 71 ? -10.365 9.211 5.148 1.00 97.75 71 PHE A O 1
ATOM 610 N N . SER A 1 72 ? -12.545 8.716 5.315 1.00 97.31 72 SER A N 1
ATOM 611 C CA . SER A 1 72 ? -13.033 9.944 4.678 1.00 97.31 72 SER A CA 1
ATOM 612 C C . SER A 1 72 ? -12.546 11.209 5.382 1.00 97.31 72 SER A C 1
ATOM 614 O O . SER A 1 72 ? -12.198 12.187 4.719 1.00 97.31 72 SER A O 1
ATOM 616 N N . ARG A 1 73 ? -12.440 11.183 6.712 1.00 97.06 73 ARG A N 1
ATOM 617 C CA . ARG A 1 73 ? -11.880 12.268 7.527 1.00 97.06 73 ARG A CA 1
ATOM 618 C C . ARG A 1 73 ? -10.375 12.451 7.324 1.00 97.06 73 ARG A C 1
ATOM 620 O O . ARG A 1 73 ? -9.876 13.578 7.381 1.00 97.06 73 ARG A O 1
ATOM 627 N N . ASN A 1 74 ? -9.655 11.359 7.078 1.00 97.50 74 ASN A N 1
ATOM 628 C CA . ASN A 1 74 ? -8.201 11.345 6.923 1.00 97.50 74 ASN A CA 1
ATOM 629 C C . ASN A 1 74 ? -7.725 11.457 5.466 1.00 97.50 74 ASN A C 1
ATOM 631 O O . ASN A 1 74 ? -6.550 11.748 5.241 1.00 97.50 74 ASN A O 1
ATOM 635 N N . LYS A 1 75 ? -8.608 11.285 4.471 1.00 96.38 75 LYS A N 1
ATOM 636 C CA . LYS A 1 75 ? -8.235 11.269 3.044 1.00 96.38 75 LYS A CA 1
ATOM 637 C C . LYS A 1 75 ? -7.526 12.540 2.578 1.00 96.38 75 LYS A C 1
ATOM 639 O O . LYS A 1 75 ? -6.675 12.477 1.699 1.00 96.38 75 LYS A O 1
ATOM 644 N N . LYS A 1 76 ? -7.813 13.677 3.217 1.00 96.44 76 LYS A N 1
ATOM 645 C CA . LYS A 1 76 ? -7.148 14.966 2.968 1.00 96.44 76 LYS A CA 1
ATOM 646 C C . LYS A 1 76 ? -5.645 14.961 3.259 1.00 96.44 76 LYS A C 1
ATOM 648 O O . LYS A 1 76 ? -4.947 15.852 2.808 1.00 96.44 76 LYS A O 1
ATOM 653 N N . TYR A 1 77 ? -5.136 13.969 3.987 1.00 96.88 77 TYR A N 1
ATOM 654 C CA . TYR A 1 77 ? -3.706 13.792 4.252 1.00 96.88 77 TYR A CA 1
ATOM 655 C C . TYR A 1 77 ? -3.029 12.817 3.279 1.00 96.88 77 TYR A C 1
ATOM 657 O O . TYR A 1 77 ? -1.836 12.543 3.411 1.00 96.88 77 TYR A O 1
ATOM 665 N N . LEU A 1 78 ? -3.782 12.256 2.327 1.00 95.69 78 LEU A N 1
ATOM 666 C CA . LEU A 1 78 ? -3.329 11.211 1.418 1.00 95.69 78 LEU A CA 1
ATOM 667 C C . LEU A 1 78 ? -3.189 11.780 0.008 1.00 95.69 78 LEU A C 1
ATOM 669 O O . LEU A 1 78 ? -4.179 12.067 -0.664 1.00 95.69 78 LEU A O 1
ATOM 673 N N . ALA A 1 79 ? -1.955 11.894 -0.474 1.00 92.94 79 ALA A N 1
ATOM 674 C CA . ALA A 1 79 ? -1.721 12.285 -1.856 1.00 92.94 79 ALA A CA 1
ATOM 675 C C . ALA A 1 79 ? -2.122 11.156 -2.819 1.00 92.94 79 ALA A C 1
ATOM 677 O O . ALA A 1 79 ? -1.854 9.978 -2.564 1.00 92.94 79 ALA A O 1
ATOM 678 N N . GLY A 1 80 ? -2.726 11.500 -3.947 1.00 90.75 80 GLY A N 1
ATOM 679 C CA . GLY A 1 80 ? -3.064 10.545 -4.996 1.00 90.75 80 GLY A CA 1
ATOM 680 C C . GLY A 1 80 ? -4.046 11.150 -5.995 1.00 90.75 80 GLY A C 1
ATOM 681 O O . GLY A 1 80 ? -4.807 12.036 -5.624 1.00 90.75 80 GLY A O 1
ATOM 682 N N . PRO A 1 81 ? -4.050 10.680 -7.249 1.00 90.19 81 PRO A N 1
ATOM 683 C CA . PRO A 1 81 ? -4.871 11.269 -8.305 1.00 90.19 81 PRO A CA 1
ATOM 684 C C . PRO A 1 81 ? -6.364 10.930 -8.187 1.00 90.19 81 PRO A C 1
ATOM 686 O O . PRO A 1 81 ? -7.186 11.531 -8.867 1.00 90.19 81 PRO A O 1
ATOM 689 N N . ASN A 1 82 ? -6.728 9.928 -7.381 1.00 92.44 82 ASN A N 1
ATOM 690 C CA . ASN A 1 82 ? -8.111 9.506 -7.178 1.00 92.44 82 ASN A CA 1
ATOM 691 C C . ASN A 1 82 ? -8.285 8.764 -5.844 1.00 92.44 82 ASN A C 1
ATOM 693 O O . ASN A 1 82 ? -7.316 8.317 -5.220 1.00 92.44 82 ASN A O 1
ATOM 697 N N . GLU A 1 83 ? -9.543 8.589 -5.434 1.00 93.31 83 GLU A N 1
ATOM 698 C CA . GLU A 1 83 ? -9.901 7.950 -4.164 1.00 93.31 83 GLU A CA 1
ATOM 699 C C . GLU A 1 83 ? -9.413 6.500 -4.076 1.00 93.31 83 GLU A C 1
ATOM 701 O O . GLU A 1 83 ? -8.954 6.069 -3.020 1.00 93.31 83 GLU A O 1
ATOM 706 N N . ARG A 1 84 ? -9.432 5.749 -5.187 1.00 91.81 84 ARG A N 1
ATOM 707 C CA . ARG A 1 84 ? -8.898 4.379 -5.220 1.00 91.81 84 ARG A CA 1
ATOM 708 C C . ARG A 1 84 ? -7.436 4.372 -4.778 1.00 91.81 84 ARG A C 1
ATOM 710 O O . ARG A 1 84 ? -7.076 3.595 -3.897 1.00 91.81 84 ARG A O 1
ATOM 717 N N . THR A 1 85 ? -6.601 5.248 -5.339 1.00 91.38 85 THR A N 1
ATOM 718 C CA . THR A 1 85 ? -5.203 5.386 -4.913 1.00 91.38 85 THR A CA 1
ATOM 719 C C . THR A 1 85 ? -5.106 5.781 -3.441 1.00 91.38 85 THR A C 1
ATOM 721 O O . THR A 1 85 ? -4.328 5.173 -2.709 1.00 91.38 85 THR A O 1
ATOM 724 N N . GLN A 1 86 ? -5.914 6.735 -2.976 1.00 94.50 86 GLN A N 1
ATOM 725 C CA . GLN A 1 86 ? -5.909 7.161 -1.573 1.00 94.50 86 GLN A CA 1
ATOM 726 C C . GLN A 1 86 ? -6.271 6.019 -0.614 1.00 94.50 86 GLN A C 1
ATOM 728 O O . GLN A 1 86 ? -5.570 5.834 0.377 1.00 94.50 86 GLN A O 1
ATOM 733 N N . LYS A 1 87 ? -7.278 5.190 -0.924 1.00 94.44 87 LYS A N 1
ATOM 734 C CA . LYS A 1 87 ? -7.630 4.007 -0.115 1.00 94.44 87 LYS A CA 1
ATOM 735 C C . LYS A 1 87 ? -6.466 3.022 -0.009 1.00 94.44 87 LYS A C 1
ATOM 737 O O . LYS A 1 87 ? -6.149 2.556 1.083 1.00 94.44 87 LYS A O 1
ATOM 742 N N . TYR A 1 88 ? -5.783 2.740 -1.123 1.00 90.56 88 TYR A N 1
ATOM 743 C CA . TYR A 1 88 ? -4.590 1.886 -1.101 1.00 90.56 88 TYR A CA 1
ATOM 744 C C . TYR A 1 88 ? -3.458 2.485 -0.265 1.00 90.56 88 TYR A C 1
ATOM 746 O O . TYR A 1 88 ? -2.769 1.743 0.430 1.00 90.56 88 TYR A O 1
ATOM 754 N N . ARG A 1 89 ? -3.265 3.807 -0.306 1.00 90.50 89 ARG A N 1
ATOM 755 C CA . ARG A 1 89 ? -2.240 4.488 0.496 1.00 90.50 89 ARG A CA 1
ATOM 756 C C . ARG A 1 89 ? -2.576 4.521 1.974 1.00 90.50 89 ARG A C 1
ATOM 758 O O . ARG A 1 89 ? -1.683 4.316 2.780 1.00 90.50 89 ARG A O 1
ATOM 765 N N . PHE A 1 90 ? -3.841 4.704 2.332 1.00 94.44 90 PHE A N 1
ATOM 766 C CA . PHE A 1 90 ? -4.282 4.675 3.726 1.00 94.44 90 PHE A CA 1
ATOM 767 C C . PHE A 1 90 ? -3.877 3.381 4.447 1.00 94.44 90 PHE A C 1
ATOM 769 O O . PHE A 1 90 ? -3.543 3.397 5.627 1.00 94.44 90 PHE A O 1
ATOM 776 N N . ALA A 1 91 ? -3.843 2.276 3.701 1.00 91.56 91 ALA A N 1
ATOM 777 C CA . ALA A 1 91 ? -3.405 0.961 4.148 1.00 91.56 91 ALA A CA 1
ATOM 778 C C . ALA A 1 91 ? -1.873 0.750 4.185 1.00 91.56 91 ALA A C 1
ATOM 780 O O . ALA A 1 91 ? -1.412 -0.319 4.590 1.00 91.56 91 ALA A O 1
ATOM 781 N N . GLN A 1 92 ? -1.059 1.710 3.733 1.00 88.00 92 GLN A N 1
ATOM 782 C CA . GLN A 1 92 ? 0.401 1.569 3.701 1.00 88.00 92 GLN A CA 1
ATOM 783 C C . GLN A 1 92 ? 1.049 1.938 5.046 1.00 88.00 92 GLN A C 1
ATOM 785 O O . GLN A 1 92 ? 0.574 2.852 5.724 1.00 88.00 92 GLN A O 1
ATOM 790 N N . PRO A 1 93 ? 2.207 1.332 5.393 1.00 84.81 93 PRO A N 1
ATOM 791 C CA . PRO A 1 93 ? 2.949 1.643 6.620 1.00 84.81 93 PRO A CA 1
ATOM 792 C C . PRO A 1 93 ? 3.258 3.133 6.823 1.00 84.81 93 PRO A C 1
ATOM 794 O O . PRO A 1 93 ? 3.302 3.610 7.952 1.00 84.81 93 PRO A O 1
ATOM 797 N N . LEU A 1 94 ? 3.423 3.885 5.732 1.00 86.62 94 LEU A N 1
ATOM 798 C CA . LEU A 1 94 ? 3.664 5.329 5.763 1.00 86.62 94 LEU A CA 1
ATOM 799 C C . LEU A 1 94 ? 2.501 6.117 6.405 1.00 86.62 94 LEU A C 1
ATOM 801 O O . LEU A 1 94 ? 2.693 7.186 6.966 1.00 86.62 94 LEU A O 1
ATOM 805 N N . PHE A 1 95 ? 1.274 5.606 6.369 1.00 91.94 95 PHE A N 1
ATOM 806 C CA . PHE A 1 95 ? 0.106 6.326 6.890 1.00 91.94 95 PHE A CA 1
ATOM 807 C C . PHE A 1 95 ? -0.409 5.763 8.217 1.00 91.94 95 PHE A C 1
ATOM 809 O O . PHE A 1 95 ? -1.371 6.275 8.782 1.00 91.94 95 PHE A O 1
ATOM 816 N N . VAL A 1 96 ? 0.301 4.786 8.783 1.00 92.12 96 VAL A N 1
ATOM 817 C CA . VAL A 1 96 ? 0.054 4.231 10.120 1.00 92.12 96 VAL A CA 1
ATOM 818 C C . VAL A 1 96 ? 0.008 5.302 11.227 1.00 92.12 96 VAL A C 1
ATOM 820 O O . VAL A 1 96 ? -0.861 5.205 12.093 1.00 92.12 96 VAL A O 1
ATOM 823 N N . PRO A 1 97 ? 0.826 6.375 11.208 1.00 93.69 97 PRO A N 1
ATOM 824 C CA . PRO A 1 97 ? 0.700 7.474 12.172 1.00 93.69 97 PRO A CA 1
ATOM 825 C C . PRO A 1 97 ? -0.644 8.230 12.182 1.00 93.69 97 PRO A C 1
ATOM 827 O O . PRO A 1 97 ? -0.892 8.982 13.125 1.00 93.69 97 PRO A O 1
ATOM 830 N N . LEU A 1 98 ? -1.508 8.056 11.170 1.00 94.88 98 LEU A N 1
ATOM 831 C CA . LEU A 1 98 ? -2.871 8.610 11.171 1.00 94.88 98 LEU A CA 1
ATOM 832 C C . LEU A 1 98 ? -3.798 7.881 12.154 1.00 94.88 98 LEU A C 1
ATOM 834 O O . LEU A 1 98 ? -4.804 8.439 12.589 1.00 94.88 98 LEU A O 1
ATOM 838 N N . PHE A 1 99 ? -3.451 6.651 12.529 1.00 95.75 99 PHE A N 1
ATOM 839 C CA . PHE A 1 99 ? -4.189 5.868 13.508 1.00 95.75 99 PHE A CA 1
ATOM 840 C C . PHE A 1 99 ? -3.824 6.314 14.936 1.00 95.75 99 PHE A C 1
ATOM 842 O O . PHE A 1 99 ? -2.683 6.728 15.189 1.00 95.75 99 PHE A O 1
ATOM 849 N N . PRO A 1 100 ? -4.744 6.212 15.910 1.00 94.25 100 PRO A N 1
ATOM 850 C CA . PRO A 1 100 ? -4.406 6.339 17.327 1.00 94.25 100 PRO A CA 1
ATOM 851 C C . PRO A 1 100 ? -3.388 5.271 17.757 1.00 94.25 100 PRO A C 1
ATOM 853 O O . PRO A 1 100 ? -3.261 4.236 17.108 1.00 94.25 100 PRO A O 1
ATOM 856 N N . LEU A 1 101 ? -2.643 5.497 18.846 1.00 93.69 101 LEU A N 1
ATOM 857 C CA . LEU A 1 101 ? -1.730 4.476 19.395 1.00 93.69 101 LEU A CA 1
ATOM 858 C C . LEU A 1 101 ? -2.489 3.290 20.004 1.00 93.69 101 LEU A C 1
ATOM 860 O O . LEU A 1 101 ? -2.011 2.160 19.948 1.00 93.69 101 LEU A O 1
ATOM 864 N N . ARG A 1 102 ? -3.661 3.573 20.578 1.00 95.38 102 ARG A N 1
ATOM 865 C CA . ARG A 1 102 ? -4.599 2.601 21.129 1.00 95.38 102 ARG A CA 1
ATOM 866 C C . ARG A 1 102 ? -5.992 2.925 20.623 1.00 95.38 102 ARG A C 1
ATOM 868 O O . ARG A 1 102 ? -6.357 4.098 20.646 1.00 95.38 102 ARG A O 1
ATOM 875 N N . TYR A 1 103 ? -6.704 1.916 20.158 1.00 97.19 103 TYR A N 1
ATOM 876 C CA . TYR A 1 103 ? -8.069 2.016 19.648 1.00 97.19 103 TYR A CA 1
ATOM 877 C C . TYR A 1 103 ? -8.703 0.630 19.668 1.00 97.19 103 TYR A C 1
ATOM 879 O O . TYR A 1 103 ? -7.998 -0.375 19.798 1.00 97.19 103 TYR A O 1
ATOM 887 N N . THR A 1 104 ? -10.016 0.565 19.511 1.00 98.19 104 THR A N 1
ATOM 888 C CA . THR A 1 104 ? -10.710 -0.700 19.268 1.00 98.19 104 THR A CA 1
ATOM 889 C C . THR A 1 104 ? -11.060 -0.844 17.798 1.00 98.19 104 THR A C 1
ATOM 891 O O . THR A 1 104 ? -11.251 0.137 17.082 1.00 98.19 104 THR A O 1
ATOM 894 N N . LEU A 1 105 ? -11.125 -2.080 17.320 1.00 98.38 105 LEU A N 1
ATOM 895 C CA . LEU A 1 105 ? -11.754 -2.402 16.048 1.00 98.38 105 LEU A CA 1
ATOM 896 C C . LEU A 1 105 ? -13.012 -3.194 16.325 1.00 98.38 105 LEU A C 1
ATOM 898 O O . LEU A 1 105 ? -12.941 -4.204 17.019 1.00 98.38 105 LEU A O 1
ATOM 902 N N . THR A 1 106 ? -14.130 -2.784 15.737 1.00 98.56 106 THR A N 1
ATOM 903 C CA . THR A 1 106 ? -15.299 -3.658 15.626 1.00 98.56 106 THR A CA 1
ATOM 904 C C . THR A 1 106 ? -15.274 -4.308 14.255 1.00 98.56 106 THR A C 1
ATOM 906 O O . THR A 1 106 ? -15.205 -3.621 13.229 1.00 98.56 106 THR A O 1
ATOM 909 N N . LEU A 1 107 ? -15.323 -5.632 14.231 1.00 98.25 107 LEU A N 1
ATOM 910 C CA . LEU A 1 107 ? -15.377 -6.427 13.015 1.00 98.25 107 LEU A CA 1
ATOM 911 C C . LEU A 1 107 ? -16.825 -6.597 12.529 1.00 98.25 107 LEU A C 1
ATOM 913 O O . LEU A 1 107 ? -17.793 -6.262 13.210 1.00 98.25 107 LEU A O 1
ATOM 917 N N . ASN A 1 108 ? -17.002 -7.127 11.320 1.00 96.62 108 ASN A N 1
ATOM 918 C CA . ASN A 1 108 ? -18.333 -7.334 10.742 1.00 96.62 108 ASN A CA 1
ATOM 919 C C . ASN A 1 108 ? -19.172 -8.419 11.455 1.00 96.62 108 ASN A C 1
ATOM 921 O O . ASN A 1 108 ? -20.383 -8.463 11.266 1.00 96.62 108 ASN A O 1
ATOM 925 N N . ASN A 1 109 ? -18.546 -9.279 12.264 1.00 95.62 109 ASN A N 1
ATOM 926 C CA . ASN A 1 109 ? -19.212 -10.223 13.174 1.00 95.62 109 ASN A CA 1
ATOM 927 C C . ASN A 1 109 ? -19.571 -9.584 14.539 1.00 95.62 109 ASN A C 1
ATOM 929 O O . ASN A 1 109 ? -19.951 -10.306 15.455 1.00 95.62 109 ASN A O 1
ATOM 933 N N . ASP A 1 110 ? -19.425 -8.258 14.669 1.00 97.25 110 ASP A N 1
ATOM 934 C CA . ASP A 1 110 ? -19.612 -7.456 15.887 1.00 97.25 110 ASP A CA 1
ATOM 935 C C . ASP A 1 110 ? -18.631 -7.772 17.038 1.00 97.25 110 ASP A C 1
ATOM 937 O O . ASP A 1 110 ? -18.743 -7.212 18.131 1.00 97.25 110 ASP A O 1
ATOM 941 N N . GLU A 1 111 ? -17.611 -8.597 16.789 1.00 97.50 111 GLU A N 1
ATOM 942 C CA . GLU A 1 111 ? -16.489 -8.781 17.707 1.00 97.50 111 GLU A CA 1
ATOM 943 C C . GLU A 1 111 ? -15.685 -7.486 17.827 1.00 97.50 111 GLU A C 1
ATOM 945 O O . GLU A 1 111 ? -15.480 -6.771 16.843 1.00 97.50 111 GLU A O 1
ATOM 950 N N . THR A 1 112 ? -15.239 -7.175 19.044 1.00 97.88 112 THR A N 1
ATOM 951 C CA . THR A 1 112 ? -14.440 -5.981 19.324 1.00 97.88 112 THR A CA 1
ATOM 952 C C . THR A 1 112 ? -13.068 -6.373 19.841 1.00 97.88 112 THR A C 1
ATOM 954 O O . THR A 1 112 ? -12.958 -7.097 20.827 1.00 97.88 112 THR A O 1
ATOM 957 N N . ILE A 1 113 ? -12.030 -5.864 19.182 1.00 97.06 113 ILE A N 1
ATOM 958 C CA . ILE A 1 113 ? -10.633 -6.199 19.455 1.00 97.06 113 ILE A CA 1
ATOM 959 C C . ILE A 1 113 ? -9.893 -4.934 19.867 1.00 97.06 113 ILE A C 1
ATOM 961 O O . ILE A 1 113 ? -9.935 -3.921 19.165 1.00 97.06 113 ILE A O 1
ATOM 965 N N . GLU A 1 114 ? -9.189 -4.990 20.994 1.00 96.94 114 GLU A N 1
ATOM 966 C CA . GLU A 1 114 ? -8.316 -3.906 21.432 1.00 96.94 114 GLU A CA 1
ATOM 967 C C . GLU A 1 114 ? -6.983 -3.950 20.688 1.00 96.94 114 GLU A C 1
ATOM 969 O O . GLU A 1 114 ? -6.275 -4.958 20.683 1.00 96.94 114 GLU A O 1
ATOM 974 N N . ILE A 1 115 ? -6.601 -2.824 20.096 1.00 95.00 115 ILE A N 1
ATOM 975 C CA . ILE A 1 115 ? -5.325 -2.674 19.416 1.00 95.00 115 ILE A CA 1
ATOM 976 C C . ILE A 1 115 ? -4.432 -1.740 20.222 1.00 95.00 115 ILE A C 1
ATOM 978 O O . ILE A 1 115 ? -4.750 -0.569 20.408 1.00 95.00 115 ILE A O 1
ATOM 982 N N . ASP A 1 116 ? -3.266 -2.237 20.642 1.00 93.12 116 ASP A N 1
ATOM 983 C CA . ASP A 1 116 ? -2.191 -1.424 21.214 1.00 93.12 116 ASP A CA 1
ATOM 984 C C . ASP A 1 116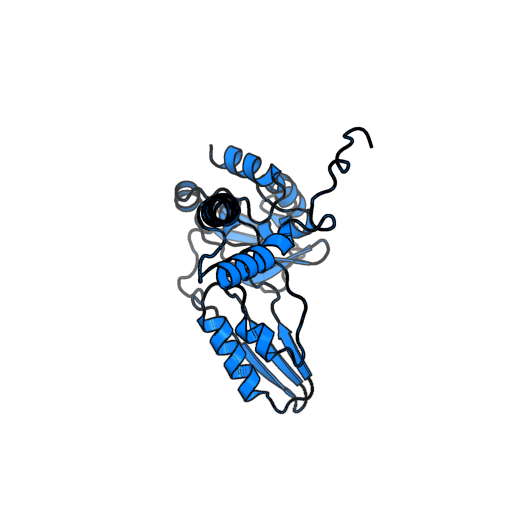 ? -0.953 -1.477 20.313 1.00 93.12 11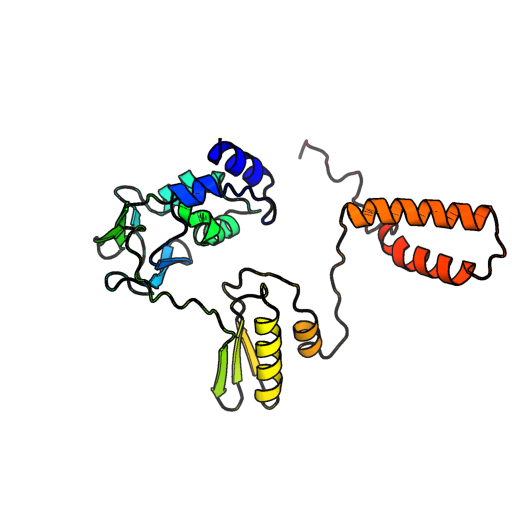6 ASP A C 1
ATOM 986 O O . ASP A 1 116 ? -0.184 -2.442 20.304 1.00 93.12 116 ASP A O 1
ATOM 990 N N . ARG A 1 117 ? -0.723 -0.398 19.561 1.00 91.81 117 ARG A N 1
ATOM 991 C CA . ARG A 1 117 ? 0.415 -0.276 18.636 1.00 91.81 117 ARG A CA 1
ATOM 992 C C . ARG A 1 117 ? 1.762 -0.141 19.347 1.00 91.81 117 ARG A C 1
ATOM 994 O O . ARG A 1 117 ? 2.794 -0.184 18.679 1.00 91.81 117 ARG A O 1
ATOM 1001 N N . THR A 1 118 ? 1.779 0.005 20.674 1.00 89.44 118 THR A N 1
ATOM 1002 C CA . THR A 1 118 ? 3.016 0.006 21.473 1.00 89.44 118 THR A CA 1
ATOM 1003 C C . THR A 1 118 ? 3.484 -1.401 21.860 1.00 89.44 118 THR A C 1
ATOM 1005 O O . THR A 1 118 ? 4.618 -1.555 22.304 1.00 89.44 118 THR A O 1
ATOM 1008 N N . LYS A 1 119 ? 2.653 -2.434 21.650 1.00 85.00 119 LYS A N 1
ATOM 1009 C CA . LYS A 1 119 ? 2.897 -3.825 22.074 1.00 85.00 119 LYS A CA 1
ATOM 1010 C C . LYS A 1 119 ? 2.994 -4.805 20.900 1.00 85.00 119 LYS A C 1
ATOM 1012 O O . LYS A 1 119 ? 2.442 -5.900 20.951 1.00 85.00 119 LYS A O 1
ATOM 1017 N N . ILE A 1 120 ? 3.660 -4.414 19.815 1.00 74.56 120 ILE A N 1
ATOM 1018 C CA . ILE A 1 120 ? 3.811 -5.310 18.660 1.00 74.56 120 ILE A CA 1
ATOM 1019 C C . ILE A 1 120 ? 4.819 -6.418 18.993 1.00 74.56 120 ILE A C 1
ATOM 1021 O O . ILE A 1 120 ? 5.912 -6.094 19.460 1.00 74.56 120 ILE A O 1
ATOM 1025 N N . PRO A 1 121 ? 4.490 -7.699 18.739 1.00 68.19 121 PRO A N 1
ATOM 1026 C CA . PRO A 1 121 ? 5.439 -8.783 18.942 1.00 68.19 121 PRO A CA 1
ATOM 1027 C C . PRO A 1 121 ? 6.698 -8.598 18.084 1.00 68.19 121 PRO A C 1
ATOM 1029 O O . PRO A 1 121 ? 6.618 -8.252 16.905 1.00 68.19 121 PRO A O 1
ATOM 1032 N N . GLU A 1 122 ? 7.863 -8.881 18.670 1.00 61.28 122 GLU A N 1
ATOM 1033 C CA . GLU A 1 122 ? 9.180 -8.745 18.021 1.00 61.28 122 GLU A CA 1
ATOM 1034 C C . GLU A 1 122 ? 9.343 -9.649 16.782 1.00 61.28 122 GLU A C 1
ATOM 1036 O O . GLU A 1 122 ? 10.134 -9.350 15.893 1.00 61.28 122 GLU A O 1
ATOM 1041 N N . ASN A 1 123 ? 8.536 -10.709 16.666 1.00 57.53 123 ASN A N 1
ATOM 1042 C CA . ASN A 1 123 ? 8.607 -11.721 15.605 1.00 57.53 123 ASN A CA 1
ATOM 1043 C C . ASN A 1 123 ? 7.956 -11.307 14.273 1.00 57.53 123 ASN A C 1
ATOM 1045 O O . ASN A 1 123 ? 7.533 -12.166 13.497 1.00 57.53 123 ASN A O 1
ATOM 1049 N N . LYS A 1 124 ? 7.845 -10.009 13.976 1.00 62.28 124 LYS A N 1
ATOM 1050 C CA . LYS A 1 124 ? 7.400 -9.576 12.647 1.00 62.28 124 LYS A CA 1
ATOM 1051 C C . LYS A 1 124 ? 8.425 -10.075 11.617 1.00 62.28 124 LYS A C 1
ATOM 1053 O O . LYS A 1 124 ? 9.590 -9.704 11.749 1.00 62.28 124 LYS A O 1
ATOM 1058 N N . PRO A 1 125 ? 8.045 -10.872 10.597 1.00 59.41 125 PRO A N 1
ATOM 1059 C CA . PRO A 1 125 ? 8.965 -11.250 9.532 1.00 59.41 125 PRO A CA 1
ATOM 1060 C C . PRO A 1 125 ? 9.514 -9.972 8.903 1.00 59.41 125 PRO A C 1
ATOM 1062 O O . PRO A 1 125 ? 8.765 -9.175 8.334 1.00 59.41 125 PRO A O 1
ATOM 1065 N N . THR A 1 126 ? 10.805 -9.731 9.102 1.00 58.16 126 THR A N 1
ATOM 1066 C CA . THR A 1 126 ? 11.484 -8.504 8.677 1.00 58.16 126 THR A CA 1
ATOM 1067 C C . THR A 1 126 ? 11.926 -8.574 7.222 1.00 58.16 126 THR A C 1
ATOM 1069 O O . THR A 1 126 ? 12.160 -7.537 6.607 1.00 58.16 126 THR A O 1
ATOM 1072 N N . THR A 1 127 ? 11.996 -9.773 6.646 1.00 65.50 127 THR A N 1
ATOM 1073 C CA . THR A 1 127 ? 12.423 -9.998 5.269 1.00 65.50 127 THR A CA 1
ATOM 1074 C C . THR A 1 127 ? 11.235 -10.315 4.373 1.00 65.50 127 THR A C 1
ATOM 1076 O O . THR A 1 127 ? 10.676 -11.410 4.386 1.00 65.50 127 THR A O 1
ATOM 1079 N N . LEU A 1 128 ? 10.855 -9.328 3.561 1.00 78.88 128 LEU A N 1
ATOM 1080 C CA . LEU A 1 128 ? 10.141 -9.596 2.320 1.00 78.88 128 LEU A CA 1
ATOM 1081 C C . LEU A 1 128 ? 11.109 -10.308 1.371 1.00 78.88 128 LEU A C 1
ATOM 1083 O O . LEU A 1 128 ? 12.247 -9.860 1.205 1.00 78.88 128 LEU A O 1
ATOM 1087 N N . GLU A 1 129 ? 10.641 -11.380 0.741 1.00 87.69 129 GLU A N 1
ATOM 1088 C CA . GLU A 1 129 ? 11.376 -12.148 -0.264 1.00 87.69 129 GLU A CA 1
ATOM 1089 C C . GLU A 1 129 ? 10.493 -12.356 -1.495 1.00 87.69 129 GLU A C 1
ATOM 1091 O O . GLU A 1 129 ? 9.266 -12.441 -1.387 1.00 87.69 129 GLU A O 1
ATOM 1096 N N . ALA A 1 130 ? 11.107 -12.415 -2.677 1.00 92.75 130 ALA A N 1
ATOM 1097 C CA . ALA A 1 130 ? 10.387 -12.873 -3.857 1.00 92.75 130 ALA A CA 1
ATOM 1098 C C . ALA A 1 130 ? 10.146 -14.385 -3.743 1.00 92.75 130 ALA A C 1
ATOM 1100 O O . ALA A 1 130 ? 11.048 -15.148 -3.392 1.00 92.75 130 ALA A O 1
ATOM 1101 N N . GLU A 1 131 ? 8.931 -14.816 -4.059 1.00 95.31 131 GLU A N 1
ATOM 1102 C CA . GLU A 1 131 ? 8.501 -16.210 -3.943 1.00 95.31 131 GLU A CA 1
ATOM 1103 C C . GLU A 1 131 ? 8.233 -16.780 -5.333 1.00 95.31 131 GLU A C 1
ATOM 1105 O O . GLU A 1 131 ? 7.691 -16.090 -6.194 1.00 95.31 131 GLU A O 1
ATOM 1110 N N . GLY A 1 132 ? 8.563 -18.049 -5.541 1.00 96.62 132 GLY A N 1
ATOM 1111 C CA . GLY A 1 132 ? 8.358 -18.743 -6.806 1.00 96.62 132 GLY A CA 1
ATOM 1112 C C . GLY A 1 132 ? 7.902 -20.172 -6.556 1.00 96.62 132 GLY A C 1
ATOM 1113 O O . GLY A 1 132 ? 8.391 -20.823 -5.634 1.00 96.62 132 GLY A O 1
ATOM 1114 N N . LYS A 1 133 ? 6.941 -20.653 -7.347 1.00 97.31 133 LYS A N 1
ATOM 1115 C CA . LYS A 1 133 ? 6.507 -22.056 -7.325 1.00 97.31 133 LYS A CA 1
ATOM 1116 C C . LYS A 1 133 ? 5.900 -22.482 -8.657 1.00 97.31 133 LYS A C 1
ATOM 1118 O O . LYS A 1 133 ? 5.171 -21.708 -9.279 1.00 97.31 133 LYS A O 1
ATOM 1123 N N . LYS A 1 134 ? 6.099 -23.747 -9.033 1.00 97.31 134 LYS A N 1
ATOM 1124 C CA . LYS A 1 134 ? 5.254 -24.409 -10.036 1.00 97.31 134 LYS A CA 1
ATOM 1125 C C . LYS A 1 134 ? 3.886 -24.697 -9.408 1.00 97.31 134 LYS A C 1
ATOM 1127 O O . LYS A 1 134 ? 3.804 -25.271 -8.324 1.00 97.31 134 LYS A O 1
ATOM 1132 N N . ILE A 1 135 ? 2.815 -24.236 -10.051 1.00 97.19 135 ILE A N 1
ATOM 1133 C CA . ILE A 1 135 ? 1.434 -24.586 -9.682 1.00 97.19 135 ILE A CA 1
ATOM 1134 C C . ILE A 1 135 ? 1.116 -25.983 -10.224 1.00 97.19 135 ILE A C 1
ATOM 1136 O O . ILE A 1 135 ? 0.487 -26.786 -9.540 1.00 97.19 135 ILE A O 1
ATOM 1140 N N . ASN A 1 136 ? 1.561 -26.254 -11.450 1.00 95.88 136 ASN A N 1
ATOM 1141 C CA . ASN A 1 136 ? 1.551 -27.551 -12.118 1.00 95.88 136 ASN A CA 1
ATOM 1142 C C . ASN A 1 136 ? 2.653 -27.561 -13.197 1.00 95.88 136 ASN A C 1
ATOM 1144 O O . ASN A 1 136 ? 3.426 -26.605 -13.285 1.00 95.88 136 ASN A O 1
ATOM 1148 N N . ASP A 1 137 ? 2.718 -28.614 -14.012 1.00 94.56 137 ASP A N 1
ATOM 1149 C CA . ASP A 1 137 ? 3.762 -28.784 -15.034 1.00 94.56 137 ASP A CA 1
ATOM 1150 C C . ASP A 1 137 ? 3.786 -27.657 -16.083 1.00 94.56 137 ASP A C 1
ATOM 1152 O O . ASP A 1 137 ? 4.852 -27.306 -16.581 1.00 94.56 137 ASP A O 1
ATOM 1156 N N . ASN A 1 138 ? 2.638 -27.029 -16.356 1.00 97.12 138 ASN A N 1
ATOM 1157 C CA . ASN A 1 138 ? 2.495 -26.018 -17.407 1.00 97.12 138 ASN A CA 1
ATOM 1158 C C . ASN A 1 138 ? 2.405 -24.587 -16.863 1.00 97.12 138 ASN A C 1
ATOM 1160 O O . ASN A 1 138 ? 2.469 -23.638 -17.641 1.00 97.12 138 ASN A O 1
ATOM 1164 N N . VAL A 1 139 ? 2.220 -24.405 -15.553 1.00 98.12 139 VAL A N 1
ATOM 1165 C CA . VAL A 1 139 ? 1.970 -23.093 -14.947 1.00 98.12 139 VAL A CA 1
ATOM 1166 C C . VAL A 1 139 ? 2.895 -22.857 -13.763 1.00 98.12 139 VAL A C 1
ATOM 1168 O O . VAL A 1 139 ? 2.843 -23.584 -12.768 1.00 98.12 139 VAL A O 1
ATOM 1171 N N . ALA A 1 140 ? 3.659 -21.768 -13.812 1.00 98.31 140 ALA A N 1
ATOM 1172 C CA . ALA A 1 140 ? 4.418 -21.262 -12.674 1.00 98.31 140 ALA A CA 1
ATOM 1173 C C . ALA A 1 140 ? 3.899 -19.911 -12.176 1.00 98.31 140 ALA A C 1
ATOM 1175 O O . ALA A 1 140 ? 3.219 -19.162 -12.877 1.00 98.31 140 ALA A O 1
ATOM 1176 N N . TYR A 1 141 ? 4.235 -19.604 -10.930 1.00 98.38 141 TYR A N 1
ATOM 1177 C CA . TYR A 1 141 ? 3.851 -18.389 -10.236 1.00 98.38 141 TYR A CA 1
ATOM 1178 C C . TYR A 1 141 ? 5.073 -17.757 -9.581 1.00 98.38 141 TYR A C 1
ATOM 1180 O O . TYR A 1 141 ? 5.789 -18.434 -8.844 1.00 98.38 141 TYR A O 1
ATOM 1188 N N . ILE A 1 142 ? 5.270 -16.460 -9.813 1.00 98.00 142 ILE A N 1
ATOM 1189 C CA . ILE A 1 142 ? 6.305 -15.640 -9.181 1.00 98.00 142 ILE A CA 1
ATOM 1190 C C . ILE A 1 142 ? 5.632 -14.444 -8.517 1.00 98.00 142 ILE A C 1
ATOM 1192 O O . ILE A 1 142 ? 4.955 -13.662 -9.178 1.00 98.00 142 ILE A O 1
ATOM 1196 N N . ARG A 1 143 ? 5.854 -14.262 -7.217 1.00 96.69 143 ARG A N 1
ATOM 1197 C CA . ARG A 1 143 ? 5.434 -13.077 -6.468 1.00 96.69 143 ARG A CA 1
ATOM 1198 C C . ARG A 1 143 ? 6.628 -12.182 -6.197 1.00 96.69 143 ARG A C 1
ATOM 1200 O O . ARG A 1 143 ? 7.616 -12.627 -5.619 1.00 96.69 143 ARG A O 1
ATOM 1207 N N . ILE A 1 144 ? 6.493 -10.904 -6.536 1.00 96.12 144 ILE A N 1
ATOM 1208 C CA . ILE A 1 144 ? 7.533 -9.897 -6.329 1.00 96.12 144 ILE A CA 1
ATOM 1209 C C . ILE A 1 144 ? 6.985 -8.819 -5.388 1.00 96.12 144 ILE A C 1
ATOM 1211 O O . ILE A 1 144 ? 6.191 -7.975 -5.819 1.00 96.12 144 ILE A O 1
ATOM 1215 N N . PRO A 1 145 ? 7.363 -8.838 -4.098 1.00 91.44 145 PRO A N 1
ATOM 1216 C CA . PRO A 1 145 ? 6.740 -7.980 -3.095 1.00 91.44 145 PRO A CA 1
ATOM 1217 C C . PRO A 1 145 ? 7.210 -6.523 -3.150 1.00 91.44 145 PRO A C 1
ATOM 1219 O O . PRO A 1 145 ? 6.538 -5.672 -2.578 1.00 91.44 145 PRO A O 1
A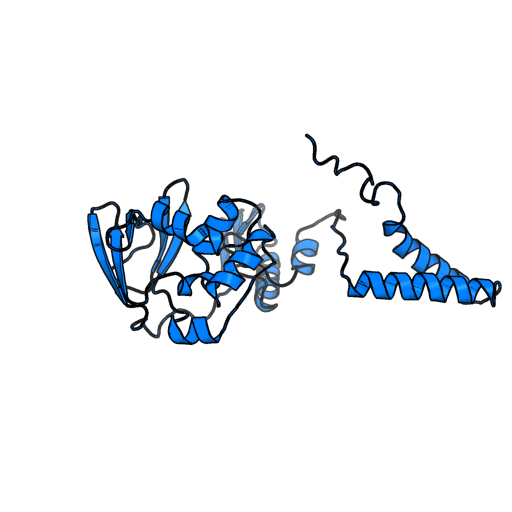TOM 1222 N N . SER A 1 146 ? 8.341 -6.228 -3.793 1.00 90.94 146 SER A N 1
ATOM 1223 C CA . SER A 1 146 ? 8.901 -4.878 -3.907 1.00 90.94 146 SER A CA 1
ATOM 1224 C C . SER A 1 146 ? 9.975 -4.819 -5.003 1.00 90.94 146 SER A C 1
ATOM 1226 O O . SER A 1 146 ? 10.435 -5.861 -5.462 1.00 90.94 146 SER A O 1
ATOM 1228 N N . PHE A 1 147 ? 10.369 -3.617 -5.423 1.00 93.44 147 PHE A N 1
ATOM 1229 C CA . PHE A 1 147 ? 11.556 -3.347 -6.250 1.00 93.44 147 PHE A CA 1
ATOM 1230 C C . PHE A 1 147 ? 12.493 -2.314 -5.593 1.00 93.44 147 PHE A C 1
ATOM 1232 O O . PHE A 1 147 ? 13.321 -1.690 -6.257 1.00 93.44 147 PHE A O 1
ATOM 1239 N N . ASP A 1 148 ? 12.336 -2.073 -4.293 1.00 89.75 148 ASP A N 1
ATOM 1240 C CA . ASP A 1 148 ? 13.171 -1.154 -3.508 1.00 89.75 148 ASP A CA 1
ATOM 1241 C C . ASP A 1 148 ? 14.583 -1.693 -3.237 1.00 89.75 148 ASP A C 1
ATOM 1243 O O . ASP A 1 148 ? 15.491 -0.908 -2.976 1.00 89.75 148 ASP A O 1
ATOM 1247 N N . ASP A 1 149 ? 14.776 -3.005 -3.364 1.00 91.88 149 ASP A N 1
ATOM 1248 C CA . ASP A 1 149 ? 16.064 -3.687 -3.260 1.00 91.88 149 ASP A CA 1
ATOM 1249 C C . ASP A 1 149 ? 16.337 -4.524 -4.532 1.00 91.88 149 ASP A C 1
ATOM 1251 O O . ASP A 1 149 ? 15.457 -5.284 -4.965 1.00 91.88 149 ASP A O 1
ATOM 1255 N N . PRO A 1 150 ? 17.538 -4.426 -5.142 1.00 92.88 150 PRO A N 1
ATOM 1256 C CA . PRO A 1 150 ? 17.931 -5.243 -6.293 1.00 92.88 150 PRO A CA 1
ATOM 1257 C C . PRO A 1 150 ? 17.689 -6.750 -6.125 1.00 92.88 150 PRO A C 1
ATOM 1259 O O . PRO A 1 150 ? 17.327 -7.416 -7.101 1.00 92.88 150 PRO A O 1
ATOM 1262 N N . LYS A 1 151 ? 17.782 -7.282 -4.894 1.00 94.62 151 LYS A N 1
ATOM 1263 C CA . LYS A 1 151 ? 17.588 -8.712 -4.603 1.00 94.62 151 LYS A CA 1
ATOM 1264 C C . LYS A 1 151 ? 16.248 -9.253 -5.110 1.00 94.62 151 LYS A C 1
ATOM 1266 O O . LYS A 1 151 ? 16.147 -10.420 -5.485 1.00 94.62 151 LYS A O 1
ATOM 1271 N N . PHE A 1 152 ? 15.202 -8.421 -5.135 1.00 95.50 152 PHE A N 1
ATOM 1272 C CA . PHE A 1 152 ? 13.876 -8.843 -5.585 1.00 95.50 152 PHE A CA 1
ATOM 1273 C C . PHE A 1 152 ? 13.854 -9.133 -7.083 1.00 95.50 152 PHE A C 1
ATOM 1275 O O . PHE A 1 152 ? 13.281 -10.137 -7.509 1.00 95.50 152 PHE A O 1
ATOM 1282 N N . GLN A 1 153 ? 14.503 -8.276 -7.876 1.00 95.88 153 GLN A N 1
ATOM 1283 C CA . GLN A 1 153 ? 14.633 -8.482 -9.314 1.00 95.88 153 GLN A CA 1
ATOM 1284 C C . GLN A 1 153 ? 15.541 -9.679 -9.604 1.00 95.88 153 GLN A C 1
ATOM 1286 O O . GLN A 1 153 ? 15.188 -10.517 -10.430 1.00 95.88 153 GLN A O 1
ATOM 1291 N N . GLU A 1 154 ? 16.675 -9.787 -8.910 1.00 96.62 154 GLU A N 1
ATOM 1292 C CA . GLU A 1 154 ? 17.609 -10.909 -9.057 1.00 96.62 154 GLU A CA 1
ATOM 1293 C C . GLU A 1 154 ? 16.925 -12.246 -8.768 1.00 96.62 154 GLU A C 1
ATOM 1295 O O . GLU A 1 154 ? 17.017 -13.193 -9.554 1.00 96.62 154 GLU A O 1
ATOM 1300 N N . ARG A 1 155 ? 16.151 -12.314 -7.681 1.00 97.25 155 ARG A N 1
ATOM 1301 C CA . ARG A 1 155 ? 15.418 -13.528 -7.334 1.00 97.25 155 ARG A CA 1
ATOM 1302 C C . ARG A 1 155 ? 14.317 -13.837 -8.349 1.00 97.25 155 ARG A C 1
ATOM 1304 O O . ARG A 1 155 ? 14.185 -14.992 -8.747 1.00 97.25 155 ARG A O 1
ATOM 1311 N N . ALA A 1 156 ? 13.579 -12.836 -8.828 1.00 97.25 156 ALA A N 1
ATOM 1312 C CA . ALA A 1 156 ? 12.593 -13.029 -9.891 1.00 97.25 156 ALA A CA 1
ATOM 1313 C C . ALA A 1 156 ? 13.227 -13.566 -11.187 1.00 97.25 156 ALA A C 1
ATOM 1315 O O . ALA A 1 156 ? 12.692 -14.496 -11.782 1.00 97.25 156 ALA A O 1
ATOM 1316 N N . LEU A 1 157 ? 14.390 -13.038 -11.586 1.00 97.56 157 LEU A N 1
ATOM 1317 C CA . LEU A 1 157 ? 15.149 -13.528 -12.740 1.00 97.56 157 LEU A CA 1
ATOM 1318 C C . LEU A 1 157 ? 15.573 -14.991 -12.559 1.00 97.56 157 LEU A C 1
ATOM 1320 O O . LEU A 1 157 ? 15.404 -15.778 -13.485 1.00 97.56 157 LEU A O 1
ATOM 1324 N N . SER A 1 158 ? 16.032 -15.378 -11.364 1.00 97.88 158 SER A N 1
ATOM 1325 C CA . SER A 1 158 ? 16.377 -16.782 -11.088 1.00 97.88 158 SER A CA 1
ATOM 1326 C C . SER A 1 158 ? 15.176 -17.726 -11.232 1.00 97.88 158 SER A C 1
ATOM 1328 O O . SER A 1 158 ? 15.318 -18.820 -11.767 1.00 97.88 158 SER A O 1
ATOM 1330 N N . PHE A 1 159 ? 13.974 -17.292 -10.836 1.00 98.12 159 PHE A N 1
ATOM 1331 C CA . PHE A 1 159 ? 12.758 -18.083 -11.035 1.00 98.12 159 PHE A CA 1
ATOM 1332 C C . PHE A 1 159 ? 12.341 -18.173 -12.506 1.00 98.12 159 PHE A C 1
ATOM 1334 O O . PHE A 1 159 ? 11.801 -19.196 -12.911 1.00 98.12 159 PHE A O 1
ATOM 1341 N N . LEU A 1 160 ? 12.595 -17.143 -13.324 1.00 96.06 160 LEU A N 1
ATOM 1342 C CA . LEU A 1 160 ? 12.358 -17.236 -14.771 1.00 96.06 160 LEU A CA 1
ATOM 1343 C C . LEU A 1 160 ? 13.238 -18.297 -15.432 1.00 96.06 160 LEU A C 1
ATOM 1345 O O . LEU A 1 160 ? 12.804 -18.942 -16.380 1.00 96.06 160 LEU A O 1
ATOM 1349 N N . GLU A 1 161 ? 14.465 -18.469 -14.948 1.00 95.81 161 GLU A N 1
ATOM 1350 C CA . GLU A 1 161 ? 15.362 -19.522 -15.425 1.00 95.81 161 GLU A CA 1
ATOM 1351 C C . GLU A 1 161 ? 14.920 -20.901 -14.923 1.00 95.81 161 GLU A C 1
ATOM 1353 O O . GLU A 1 161 ? 14.887 -21.854 -15.697 1.00 95.81 161 GLU A O 1
ATOM 1358 N N . GLU A 1 162 ? 14.516 -20.997 -13.653 1.00 96.62 162 GLU A N 1
ATOM 1359 C CA . GLU A 1 162 ? 14.008 -22.234 -13.045 1.00 96.62 162 GLU A CA 1
ATOM 1360 C C . GLU A 1 162 ? 12.712 -22.732 -13.706 1.00 96.62 162 GLU A C 1
ATOM 1362 O O . GLU A 1 162 ? 12.504 -23.937 -13.843 1.00 96.62 162 GLU A O 1
ATOM 1367 N N . PHE A 1 163 ? 11.839 -21.812 -14.124 1.00 96.50 163 PHE A N 1
ATOM 1368 C CA . PHE A 1 163 ? 10.538 -22.111 -14.726 1.00 96.50 163 PHE A CA 1
ATOM 1369 C C . PHE A 1 163 ? 10.523 -21.899 -16.241 1.00 96.50 163 PHE A C 1
ATOM 1371 O O . PHE A 1 163 ? 9.459 -21.695 -16.813 1.00 96.50 163 PHE A O 1
ATOM 1378 N N . PHE A 1 164 ? 11.678 -21.931 -16.906 1.00 91.69 164 PHE A N 1
ATOM 1379 C CA . PHE A 1 164 ? 11.773 -21.660 -18.344 1.00 91.69 164 PHE A CA 1
ATOM 1380 C C . PHE A 1 164 ? 10.962 -22.638 -19.218 1.00 91.69 164 PHE A C 1
ATOM 1382 O O . PHE A 1 164 ? 10.604 -22.315 -20.345 1.00 91.69 164 PHE A O 1
ATOM 1389 N N . ASP A 1 165 ? 10.687 -23.838 -18.708 1.00 94.06 165 ASP A N 1
ATOM 1390 C CA . ASP A 1 165 ? 9.996 -24.921 -19.409 1.00 94.06 165 ASP A CA 1
ATOM 1391 C C . ASP A 1 165 ? 8.462 -24.859 -19.328 1.00 94.06 165 ASP A C 1
ATOM 1393 O O . ASP A 1 165 ? 7.792 -25.662 -19.976 1.00 94.06 165 ASP A O 1
ATOM 1397 N N . VAL A 1 166 ? 7.894 -23.936 -18.547 1.00 96.69 166 VAL A N 1
ATOM 1398 C CA . VAL A 1 166 ? 6.438 -23.848 -18.374 1.00 96.69 166 VAL A CA 1
ATOM 1399 C C . VAL A 1 166 ? 5.775 -23.098 -19.530 1.00 96.69 166 VAL A C 1
ATOM 1401 O O . VAL A 1 166 ? 6.316 -22.136 -20.070 1.00 96.69 166 VAL A O 1
ATOM 1404 N N . GLU A 1 167 ? 4.550 -23.490 -19.874 1.00 96.62 167 GLU A N 1
ATOM 1405 C CA . GLU A 1 167 ? 3.765 -22.832 -20.927 1.00 96.62 167 GLU A CA 1
ATOM 1406 C C . GLU A 1 167 ? 3.205 -21.468 -20.485 1.00 96.62 167 GLU A C 1
ATOM 1408 O O . GLU A 1 167 ? 2.929 -20.601 -21.314 1.00 96.62 167 GLU A O 1
ATOM 1413 N N . CYS A 1 168 ? 2.996 -21.274 -19.180 1.00 97.50 168 CYS A N 1
ATOM 1414 C CA . CYS A 1 168 ? 2.369 -20.083 -18.626 1.00 97.50 168 CYS A CA 1
ATOM 1415 C C . CYS A 1 168 ? 3.046 -19.627 -17.331 1.00 97.50 168 CYS A C 1
ATOM 1417 O O . CYS A 1 168 ? 3.245 -20.398 -16.391 1.00 97.50 168 CYS A O 1
ATOM 1419 N N . LEU A 1 169 ? 3.324 -18.327 -17.252 1.00 97.25 169 LEU A N 1
ATOM 1420 C CA . LEU A 1 169 ? 3.872 -17.689 -16.067 1.00 97.25 169 LEU A CA 1
ATOM 1421 C C . LEU A 1 169 ? 2.903 -16.640 -15.516 1.00 97.25 169 LEU A C 1
ATOM 1423 O O . LEU A 1 169 ? 2.490 -15.721 -16.222 1.00 97.25 169 LEU A O 1
ATOM 1427 N N . ILE A 1 170 ? 2.594 -16.735 -14.224 1.00 97.75 170 ILE A N 1
ATOM 1428 C CA . ILE A 1 170 ? 1.843 -15.722 -13.480 1.00 97.75 170 ILE A CA 1
ATOM 1429 C C . ILE A 1 170 ? 2.830 -14.875 -12.679 1.00 97.75 170 ILE A C 1
ATOM 1431 O O . ILE A 1 170 ? 3.491 -15.383 -11.774 1.00 97.75 170 ILE A O 1
ATOM 1435 N N . ILE A 1 171 ? 2.890 -13.576 -12.971 1.00 96.88 171 ILE A N 1
ATOM 1436 C CA . ILE A 1 171 ? 3.684 -12.614 -12.197 1.00 96.88 171 ILE A CA 1
ATOM 1437 C C . ILE A 1 171 ? 2.755 -11.798 -11.302 1.00 96.88 171 ILE A C 1
ATOM 1439 O O . ILE A 1 171 ? 1.939 -11.007 -11.776 1.00 96.88 171 ILE A O 1
ATOM 1443 N N . ASP A 1 172 ? 2.896 -11.976 -9.993 1.00 95.62 172 ASP A N 1
ATOM 1444 C CA . ASP A 1 172 ? 2.148 -11.242 -8.986 1.00 95.62 172 ASP A CA 1
ATOM 1445 C C . ASP A 1 172 ? 2.964 -10.077 -8.415 1.00 95.62 172 ASP A C 1
ATOM 1447 O O . ASP A 1 172 ? 3.832 -10.245 -7.555 1.00 95.62 172 ASP A O 1
ATOM 1451 N N . VAL A 1 173 ? 2.630 -8.874 -8.881 1.00 93.69 173 VAL A N 1
ATOM 1452 C CA . VAL A 1 173 ? 3.121 -7.593 -8.347 1.00 93.69 173 VAL A CA 1
ATOM 1453 C C . VAL A 1 173 ? 2.075 -6.887 -7.473 1.00 93.69 173 VAL A C 1
ATOM 1455 O O . VAL A 1 173 ? 2.197 -5.700 -7.165 1.00 93.69 173 VAL A O 1
ATOM 1458 N N . ARG A 1 174 ? 1.000 -7.573 -7.063 1.00 85.81 174 ARG A N 1
ATOM 1459 C CA . ARG A 1 174 ? -0.034 -6.970 -6.214 1.00 85.81 174 ARG A CA 1
ATOM 1460 C C . ARG A 1 174 ? 0.556 -6.640 -4.851 1.00 85.81 174 ARG A C 1
ATOM 1462 O O . ARG A 1 174 ? 1.051 -7.499 -4.126 1.00 85.81 174 ARG A O 1
ATOM 1469 N N . GLY A 1 175 ? 0.408 -5.382 -4.447 1.00 77.88 175 GLY A N 1
ATOM 1470 C CA . GLY A 1 175 ? 0.963 -4.912 -3.183 1.00 77.88 175 GLY A CA 1
ATOM 1471 C C . GLY A 1 175 ? 2.439 -4.558 -3.217 1.00 77.88 175 GLY A C 1
ATOM 1472 O O . GLY A 1 175 ? 2.975 -4.253 -2.158 1.00 77.88 175 GLY A O 1
ATOM 1473 N N . ASN A 1 176 ? 3.059 -4.593 -4.394 1.00 86.62 176 ASN A N 1
ATOM 1474 C CA . ASN A 1 176 ? 4.404 -4.094 -4.596 1.00 86.62 176 ASN A CA 1
ATOM 1475 C C . ASN A 1 176 ? 4.420 -2.569 -4.409 1.00 86.62 176 ASN A C 1
ATOM 1477 O O . ASN A 1 176 ? 3.637 -1.854 -5.038 1.00 86.62 176 ASN A O 1
ATOM 1481 N N . SER A 1 177 ? 5.269 -2.076 -3.506 1.00 77.06 177 SER A N 1
ATOM 1482 C CA . SER A 1 177 ? 5.401 -0.644 -3.190 1.00 77.06 177 SER A CA 1
ATOM 1483 C C . SER A 1 177 ? 6.158 0.160 -4.250 1.00 77.06 177 SER A C 1
ATOM 1485 O O . SER A 1 177 ? 6.261 1.380 -4.125 1.00 77.06 177 SER A O 1
ATOM 1487 N N . GLY A 1 178 ? 6.663 -0.498 -5.292 1.00 85.62 178 GLY A N 1
ATOM 1488 C CA . GLY A 1 178 ? 7.546 0.085 -6.288 1.00 85.62 178 GLY A CA 1
ATOM 1489 C C . GLY A 1 178 ? 9.005 0.015 -5.848 1.00 85.62 178 GLY A C 1
ATOM 1490 O O . GLY A 1 178 ? 9.408 -0.907 -5.142 1.00 85.62 178 GLY A O 1
ATOM 1491 N N . GLY A 1 179 ? 9.790 0.990 -6.299 1.00 88.88 179 GLY A N 1
ATOM 1492 C CA . GLY A 1 179 ? 11.233 1.056 -6.107 1.00 88.88 179 GLY A CA 1
ATOM 1493 C C . GLY A 1 179 ? 11.917 1.395 -7.425 1.00 88.88 179 GLY A C 1
ATOM 1494 O O . GLY A 1 179 ? 11.438 2.257 -8.163 1.00 88.88 179 GLY A O 1
ATOM 1495 N N . SER A 1 180 ? 13.014 0.713 -7.726 1.00 88.56 180 SER A N 1
ATOM 1496 C CA . SER A 1 180 ? 13.718 0.877 -8.996 1.00 88.56 180 SER A CA 1
ATOM 1497 C C . SER A 1 180 ? 12.958 0.208 -10.140 1.00 88.56 180 SER A C 1
ATOM 1499 O O . SER A 1 180 ? 12.409 -0.881 -9.991 1.00 88.56 180 SER A O 1
ATOM 1501 N N . THR A 1 181 ? 12.950 0.843 -11.312 1.00 89.81 181 THR A N 1
ATOM 1502 C CA . THR A 1 181 ? 12.373 0.257 -12.529 1.00 89.81 181 THR A CA 1
ATOM 1503 C C . THR A 1 181 ? 13.110 -1.041 -12.888 1.00 89.81 181 THR A C 1
ATOM 1505 O O . THR A 1 181 ? 14.309 -0.977 -13.185 1.00 89.81 181 THR A O 1
ATOM 1508 N N . PRO A 1 182 ? 12.432 -2.208 -12.927 1.00 92.69 182 PRO A N 1
ATOM 1509 C CA . PRO A 1 182 ? 13.099 -3.503 -13.018 1.00 92.69 182 PRO A CA 1
ATOM 1510 C C . PRO A 1 182 ? 13.474 -3.870 -14.459 1.00 92.69 182 PRO A C 1
ATOM 1512 O O . PRO A 1 182 ? 12.918 -4.784 -15.072 1.00 92.69 182 PRO A O 1
ATOM 1515 N N . SER A 1 183 ? 14.396 -3.103 -15.036 1.00 90.75 183 SER A N 1
ATOM 1516 C CA . SER A 1 183 ? 14.645 -3.079 -16.480 1.00 90.75 183 SER A CA 1
ATOM 1517 C C . SER A 1 183 ? 15.058 -4.434 -17.051 1.00 90.75 183 SER A C 1
ATOM 1519 O O . SER A 1 183 ? 14.609 -4.784 -18.140 1.00 90.75 183 SER A O 1
ATOM 1521 N N . ASP A 1 184 ? 15.878 -5.217 -16.346 1.00 93.75 184 ASP A N 1
ATOM 1522 C CA . ASP A 1 184 ? 16.348 -6.499 -16.892 1.00 93.75 184 ASP A CA 1
ATOM 1523 C C . ASP A 1 184 ? 15.292 -7.592 -16.782 1.00 93.75 184 ASP A C 1
ATOM 1525 O O . ASP A 1 184 ? 15.187 -8.421 -17.683 1.00 93.75 184 ASP A O 1
ATOM 1529 N N . LEU A 1 185 ? 14.444 -7.544 -15.750 1.00 95.06 185 LEU A N 1
ATOM 1530 C CA . LEU A 1 185 ? 13.273 -8.412 -15.668 1.00 95.06 185 LEU A CA 1
ATOM 1531 C C . LEU A 1 185 ? 12.305 -8.126 -16.818 1.00 95.06 185 LEU A C 1
ATOM 1533 O O . LEU A 1 185 ? 11.886 -9.056 -17.499 1.00 95.06 185 LEU A O 1
ATOM 1537 N N . VAL A 1 186 ? 12.001 -6.849 -17.083 1.00 93.06 186 VAL A N 1
ATOM 1538 C CA . VAL A 1 186 ? 11.145 -6.472 -18.218 1.00 93.06 186 VAL A CA 1
ATOM 1539 C C . VAL A 1 186 ? 11.762 -6.953 -19.531 1.00 93.06 186 VAL A C 1
ATOM 1541 O O . VAL A 1 186 ? 11.079 -7.612 -20.302 1.00 93.06 186 VAL A O 1
ATOM 1544 N N . LYS A 1 187 ? 13.056 -6.712 -19.775 1.00 91.75 187 LYS A N 1
ATOM 1545 C CA . LYS A 1 187 ? 13.732 -7.201 -20.990 1.00 91.75 187 LYS A CA 1
ATOM 1546 C C . LYS A 1 187 ? 13.671 -8.723 -21.128 1.00 91.75 187 LYS A C 1
ATOM 1548 O O . LYS A 1 187 ? 13.467 -9.205 -22.232 1.00 91.75 187 LYS A O 1
ATOM 1553 N N . LYS A 1 188 ? 13.844 -9.474 -20.035 1.00 93.44 188 LYS A N 1
ATOM 1554 C CA . LYS A 1 188 ? 13.815 -10.945 -20.048 1.00 93.44 188 LYS A CA 1
ATOM 1555 C C . LYS A 1 188 ? 12.425 -11.501 -20.375 1.00 93.44 188 LYS A C 1
ATOM 1557 O O . LYS A 1 188 ? 12.336 -12.571 -20.962 1.00 93.44 188 LYS A O 1
ATOM 1562 N N . LEU A 1 189 ? 11.366 -10.776 -20.012 1.00 93.19 189 LEU A N 1
ATOM 1563 C CA . LEU A 1 189 ? 9.973 -11.144 -20.287 1.00 93.19 189 LEU A CA 1
ATOM 1564 C C . LEU A 1 189 ? 9.500 -10.767 -21.698 1.00 93.19 189 LEU A C 1
ATOM 1566 O O . LEU A 1 189 ? 8.413 -11.173 -22.100 1.00 93.19 189 LEU A O 1
ATOM 1570 N N . MET A 1 190 ? 10.279 -9.975 -22.436 1.00 91.12 190 MET A N 1
ATOM 1571 C CA . MET A 1 190 ? 9.903 -9.478 -23.755 1.00 91.12 190 MET A CA 1
ATOM 1572 C C . MET A 1 190 ? 10.710 -10.183 -24.847 1.00 91.12 190 MET A C 1
ATOM 1574 O O . MET A 1 190 ? 11.934 -10.119 -24.870 1.00 91.12 190 MET A O 1
ATOM 1578 N N . GLU A 1 191 ? 10.021 -10.798 -25.807 1.00 88.31 191 GLU A N 1
ATOM 1579 C CA . GLU A 1 191 ? 10.659 -11.431 -26.973 1.00 88.31 191 GLU A CA 1
ATOM 1580 C C . GLU A 1 191 ? 11.007 -10.427 -28.085 1.00 88.31 191 GLU A C 1
ATOM 1582 O O . GLU A 1 191 ? 11.853 -10.690 -28.939 1.00 88.31 191 GLU A O 1
ATOM 1587 N N . LEU A 1 192 ? 10.354 -9.260 -28.083 1.00 90.38 192 LEU A N 1
ATOM 1588 C CA . LEU A 1 192 ? 10.477 -8.222 -29.105 1.00 90.38 192 LEU A CA 1
ATOM 1589 C C . LEU A 1 192 ? 10.772 -6.852 -28.477 1.00 90.38 192 LEU A C 1
ATOM 1591 O O . LEU A 1 192 ? 10.411 -6.608 -27.320 1.00 90.38 192 LEU A O 1
ATOM 1595 N N . PRO A 1 193 ? 11.363 -5.911 -29.242 1.00 85.19 193 PRO A N 1
ATOM 1596 C CA . PRO A 1 193 ? 11.470 -4.523 -28.814 1.00 85.19 193 PRO A CA 1
ATOM 1597 C C . PRO A 1 193 ? 10.099 -3.953 -28.442 1.00 85.19 193 PRO A C 1
ATOM 1599 O O . PRO A 1 193 ? 9.121 -4.117 -29.173 1.00 85.19 193 PRO A O 1
ATOM 1602 N N . TYR A 1 194 ? 10.041 -3.236 -27.325 1.00 83.06 194 TYR A N 1
ATOM 1603 C CA . TYR A 1 194 ? 8.814 -2.646 -26.806 1.00 83.06 194 TYR A CA 1
ATOM 1604 C C . TYR A 1 194 ? 8.944 -1.131 -26.690 1.00 83.06 194 TYR A C 1
ATOM 1606 O O . TYR A 1 194 ? 10.033 -0.583 -26.515 1.00 83.06 194 TYR A O 1
ATOM 1614 N N . ARG A 1 195 ? 7.811 -0.433 -26.803 1.00 82.19 195 ARG A N 1
ATOM 1615 C CA . ARG A 1 195 ? 7.771 1.008 -26.554 1.00 82.19 195 ARG A CA 1
ATOM 1616 C C . ARG A 1 195 ? 7.908 1.252 -25.061 1.00 82.19 195 ARG A C 1
ATOM 1618 O O . ARG A 1 195 ? 7.182 0.656 -24.269 1.00 82.19 195 ARG A O 1
ATOM 1625 N N . PHE A 1 196 ? 8.810 2.155 -24.704 1.00 78.88 196 PHE A N 1
ATOM 1626 C CA . PHE A 1 196 ? 8.997 2.598 -23.334 1.00 78.88 196 PHE A CA 1
ATOM 1627 C C . PHE A 1 196 ? 8.707 4.090 -23.208 1.00 78.88 196 PHE A C 1
ATOM 1629 O O . PHE A 1 196 ? 8.644 4.814 -24.203 1.00 78.88 196 PHE A O 1
ATOM 1636 N N . TRP A 1 197 ? 8.484 4.531 -21.979 1.00 69.94 197 TRP A N 1
ATOM 1637 C CA . TRP A 1 197 ? 8.273 5.931 -21.655 1.00 69.94 197 TRP A CA 1
ATOM 1638 C C . TRP A 1 197 ? 9.624 6.634 -21.490 1.00 69.94 197 TRP A C 1
ATOM 1640 O O . TRP A 1 197 ? 10.660 5.996 -21.299 1.00 69.94 197 TRP A O 1
ATOM 1650 N N . SER A 1 198 ? 9.623 7.956 -21.629 1.00 71.88 198 SER A N 1
ATOM 1651 C CA . SER A 1 198 ? 10.790 8.801 -21.378 1.00 71.88 198 SER A CA 1
ATOM 1652 C C . SER A 1 198 ? 10.486 9.725 -20.210 1.00 71.88 198 SER A C 1
ATOM 1654 O O . SER A 1 198 ? 9.371 10.228 -20.084 1.00 71.88 198 SER A O 1
ATOM 1656 N N . GLU A 1 199 ? 11.480 9.939 -19.361 1.00 67.19 199 GLU A N 1
ATOM 1657 C CA . GLU A 1 199 ? 11.385 10.823 -18.205 1.00 67.19 199 GLU A CA 1
ATOM 1658 C C . GLU A 1 199 ? 12.010 12.181 -18.517 1.00 67.19 199 GLU A C 1
ATOM 1660 O O . GLU A 1 199 ? 13.010 12.274 -19.231 1.00 67.19 199 GLU A O 1
ATOM 1665 N N . SER A 1 200 ? 11.445 13.239 -17.938 1.00 68.00 200 SER A N 1
ATOM 1666 C CA . SER A 1 200 ? 12.068 14.558 -17.896 1.00 68.00 200 SER A CA 1
ATOM 1667 C C . SER A 1 200 ? 12.173 15.002 -16.444 1.00 68.00 200 SER A C 1
ATOM 1669 O O . SER A 1 200 ? 11.193 15.016 -15.704 1.00 68.00 200 SER A O 1
ATOM 1671 N N . THR A 1 201 ? 13.383 15.345 -16.024 1.00 61.03 201 THR A N 1
ATOM 1672 C CA . THR A 1 201 ? 13.684 15.902 -14.701 1.00 61.03 201 THR A CA 1
ATOM 1673 C C . THR A 1 201 ? 14.183 17.344 -14.844 1.00 61.03 201 THR A C 1
ATOM 1675 O O . THR A 1 2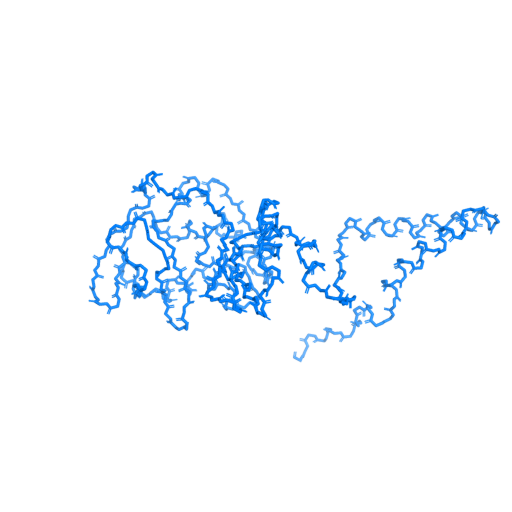01 ? 14.800 17.664 -15.861 1.00 61.03 201 THR A O 1
ATOM 1678 N N . PRO A 1 202 ? 14.020 18.230 -13.844 1.00 61.75 202 PRO A N 1
ATOM 1679 C CA . PRO A 1 202 ? 14.604 19.576 -13.890 1.00 61.75 202 PRO A CA 1
ATOM 1680 C C . PRO A 1 202 ? 16.124 19.570 -14.109 1.00 61.75 202 PRO A C 1
ATOM 1682 O O . PRO A 1 202 ? 16.653 20.428 -14.811 1.00 61.75 202 PRO A O 1
ATOM 1685 N N . MET A 1 203 ? 16.819 18.560 -13.570 1.00 54.53 203 MET A N 1
ATOM 1686 C CA . MET A 1 203 ? 18.245 18.329 -13.814 1.00 54.53 203 MET A CA 1
ATOM 1687 C C . MET A 1 203 ? 18.514 18.067 -15.295 1.00 54.53 203 MET A C 1
ATOM 1689 O O . MET A 1 203 ? 19.437 18.638 -15.863 1.00 54.53 203 MET A O 1
ATOM 1693 N N . SER A 1 204 ? 17.666 17.263 -15.933 1.00 55.97 204 SER A N 1
ATOM 1694 C CA . SER A 1 204 ? 17.741 17.031 -17.364 1.00 55.97 204 SER A CA 1
ATOM 1695 C C . SER A 1 204 ? 17.347 18.283 -18.157 1.00 55.97 204 SER A C 1
ATOM 1697 O O . SER A 1 204 ? 18.100 18.648 -19.033 1.00 55.97 204 SER A O 1
ATOM 1699 N N . ILE A 1 205 ? 16.312 19.054 -17.795 1.00 59.16 205 ILE A N 1
ATOM 1700 C CA . ILE A 1 205 ? 15.925 20.295 -18.501 1.00 59.16 205 ILE A CA 1
ATOM 1701 C C . ILE A 1 205 ? 17.042 21.347 -18.463 1.00 59.16 205 ILE A C 1
ATOM 1703 O O . ILE A 1 205 ? 17.391 21.898 -19.504 1.00 59.16 205 ILE A O 1
ATOM 1707 N N . GLY A 1 206 ? 17.640 21.607 -17.295 1.00 58.81 206 GLY A N 1
ATOM 1708 C CA . GLY A 1 206 ? 18.742 22.567 -17.169 1.00 58.81 206 GLY A CA 1
ATOM 1709 C C . GLY A 1 206 ? 20.003 22.109 -17.904 1.00 58.81 206 GLY A C 1
ATOM 1710 O O . GLY A 1 206 ? 20.641 22.896 -18.602 1.00 58.81 206 GLY A O 1
ATOM 1711 N N . LEU A 1 207 ? 20.329 20.817 -17.815 1.00 56.00 207 LEU A N 1
ATOM 1712 C CA . LEU A 1 207 ? 21.459 20.218 -18.521 1.00 56.00 207 LEU A CA 1
ATOM 1713 C C . LEU A 1 207 ? 21.212 20.136 -20.043 1.00 56.00 207 LEU A C 1
ATOM 1715 O O . LEU A 1 207 ? 22.132 20.364 -20.823 1.00 56.00 207 LEU A O 1
ATOM 1719 N N . PHE A 1 208 ? 19.973 19.895 -20.478 1.00 61.91 208 PHE A N 1
ATOM 1720 C CA . PHE A 1 208 ? 19.539 19.888 -21.878 1.00 61.91 208 PHE A CA 1
ATOM 1721 C C . PHE A 1 208 ? 19.595 21.291 -22.469 1.00 61.91 208 PHE A C 1
ATOM 1723 O O . PHE A 1 208 ? 20.135 21.463 -23.557 1.00 61.91 208 PHE A O 1
ATOM 1730 N N . GLN A 1 209 ? 19.096 22.303 -21.755 1.00 63.38 209 GLN A N 1
ATOM 1731 C CA . GLN A 1 209 ? 19.201 23.700 -22.176 1.00 63.38 209 GLN A CA 1
ATOM 1732 C C . GLN A 1 209 ? 20.666 24.143 -22.247 1.00 63.38 209 GLN A C 1
ATOM 1734 O O . GLN A 1 209 ? 21.063 24.755 -23.237 1.00 63.38 209 GLN A O 1
ATOM 1739 N N . TYR A 1 210 ? 21.484 23.776 -21.253 1.00 65.06 210 TYR A N 1
ATOM 1740 C CA . TYR A 1 210 ? 22.919 24.056 -21.247 1.00 65.06 210 TYR A CA 1
ATOM 1741 C C . TYR A 1 210 ? 23.640 23.399 -22.428 1.00 65.06 210 TYR A C 1
ATOM 1743 O O . TYR A 1 210 ? 24.339 24.095 -23.160 1.00 65.06 210 TYR A O 1
ATOM 1751 N N . TYR A 1 211 ? 23.455 22.094 -22.657 1.00 61.47 211 TYR A N 1
ATOM 1752 C CA . TYR A 1 211 ? 24.103 21.408 -23.773 1.00 61.47 211 TYR A CA 1
ATOM 1753 C C . TYR A 1 211 ? 23.592 21.913 -25.119 1.00 61.47 211 TYR A C 1
ATOM 1755 O O . TYR A 1 211 ? 24.404 22.198 -25.986 1.00 61.47 211 TYR A O 1
ATOM 1763 N N . ASN A 1 212 ? 22.288 22.110 -25.307 1.00 66.56 212 ASN A N 1
ATOM 1764 C CA . ASN A 1 212 ? 21.762 22.627 -26.573 1.00 66.56 212 ASN A CA 1
ATOM 1765 C C . ASN A 1 212 ? 22.316 24.035 -26.871 1.00 66.56 212 ASN A C 1
ATOM 1767 O O . ASN A 1 212 ? 22.774 24.297 -27.981 1.00 66.56 212 ASN A O 1
ATOM 1771 N N . TYR A 1 213 ? 22.378 24.918 -25.868 1.00 72.25 213 TYR A N 1
ATOM 1772 C CA . TYR A 1 213 ? 22.988 26.243 -26.005 1.00 72.25 213 TYR A CA 1
ATOM 1773 C C . TYR A 1 213 ? 24.501 26.179 -26.273 1.00 72.25 213 TYR A C 1
ATOM 1775 O O . TYR A 1 213 ? 24.990 26.793 -27.222 1.00 72.25 213 TYR A O 1
ATOM 1783 N N . TYR A 1 214 ? 25.251 25.427 -25.461 1.00 69.56 214 TYR A N 1
ATOM 1784 C CA . TYR A 1 214 ? 26.707 25.314 -25.567 1.00 69.56 214 TYR A CA 1
ATOM 1785 C C . TYR A 1 214 ? 27.136 24.679 -26.894 1.00 69.56 214 TYR A C 1
ATOM 1787 O O . TYR A 1 214 ? 28.038 25.187 -27.557 1.00 69.56 214 TYR A O 1
ATOM 1795 N N . LEU A 1 215 ? 26.461 23.605 -27.308 1.00 67.25 215 LEU A N 1
ATOM 1796 C CA . LEU A 1 215 ? 26.770 22.868 -28.532 1.00 67.25 215 LEU A CA 1
ATOM 1797 C C . LEU A 1 215 ? 26.440 23.676 -29.788 1.00 67.25 215 LEU A C 1
ATOM 1799 O O . LEU A 1 215 ? 27.239 23.691 -30.722 1.00 67.25 215 LEU A O 1
ATOM 1803 N N . ARG A 1 216 ? 25.316 24.407 -29.807 1.00 70.25 216 ARG A N 1
ATOM 1804 C CA . ARG A 1 216 ? 25.008 25.341 -30.905 1.00 70.25 216 ARG A CA 1
ATOM 1805 C C . ARG A 1 216 ? 26.054 26.445 -31.002 1.00 70.25 216 ARG A C 1
ATOM 1807 O O . ARG A 1 216 ? 26.570 26.697 -32.085 1.00 70.25 216 ARG A O 1
ATOM 1814 N N . ARG A 1 217 ? 26.437 27.033 -29.867 1.00 74.75 217 ARG A N 1
ATOM 1815 C CA . ARG A 1 217 ? 27.451 28.091 -29.828 1.00 74.75 217 ARG A CA 1
ATOM 1816 C C . ARG A 1 217 ? 28.840 27.598 -30.246 1.00 74.75 217 ARG 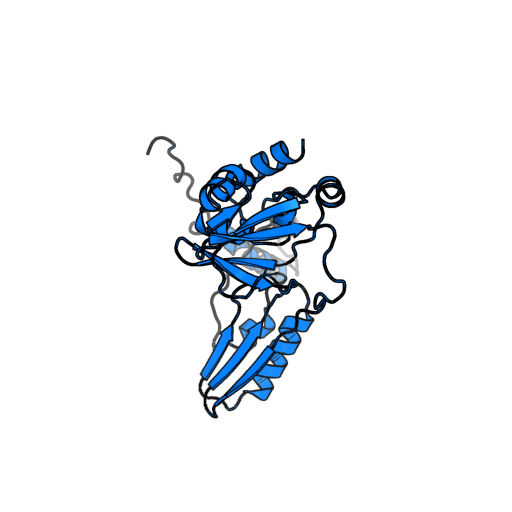A C 1
ATOM 1818 O O . ARG A 1 217 ? 29.567 28.341 -30.893 1.00 74.75 217 ARG A O 1
ATOM 1825 N N . GLN A 1 218 ? 29.218 26.360 -29.924 1.00 70.31 218 GLN A N 1
ATOM 1826 C CA . GLN A 1 218 ? 30.461 25.774 -30.436 1.00 70.31 218 GLN A CA 1
ATOM 1827 C C . GLN A 1 218 ? 30.426 25.562 -31.953 1.00 70.31 218 GLN A C 1
ATOM 1829 O O . GLN A 1 218 ? 31.407 25.879 -32.614 1.00 70.31 218 GLN A O 1
ATOM 1834 N N . LEU A 1 219 ? 29.310 25.086 -32.512 1.00 68.75 219 LEU A N 1
ATOM 1835 C CA . LEU A 1 219 ? 29.158 24.904 -33.961 1.00 68.75 219 LEU A CA 1
ATOM 1836 C C . LEU A 1 219 ? 29.119 26.230 -34.735 1.00 68.75 219 LEU A C 1
ATOM 1838 O O . LEU A 1 219 ? 29.542 26.273 -35.886 1.00 68.75 219 LEU A O 1
ATOM 1842 N N . GLU A 1 220 ? 28.631 27.308 -34.117 1.00 78.62 220 GLU A N 1
ATOM 1843 C CA . GLU A 1 220 ? 28.713 28.666 -34.672 1.00 78.62 220 GLU A CA 1
ATOM 1844 C C . GLU A 1 220 ? 30.154 29.198 -34.693 1.00 78.62 220 GLU A C 1
ATOM 1846 O O . GLU A 1 220 ? 30.538 29.898 -35.628 1.00 78.62 220 GLU A O 1
ATOM 1851 N N . LEU A 1 221 ? 30.949 28.875 -33.667 1.00 80.38 221 LEU A N 1
ATOM 1852 C CA . LEU A 1 221 ? 32.335 29.330 -33.534 1.00 80.38 221 LEU A CA 1
ATOM 1853 C C . LEU A 1 221 ? 33.331 28.483 -34.341 1.00 80.38 221 LEU A C 1
ATOM 1855 O O . LEU A 1 221 ? 34.333 29.022 -34.805 1.00 80.38 221 LEU A O 1
ATOM 1859 N N . ASP A 1 222 ? 33.065 27.186 -34.513 1.00 81.12 222 ASP A N 1
ATOM 1860 C CA . ASP A 1 222 ? 33.879 26.255 -35.303 1.00 81.12 222 ASP A CA 1
ATOM 1861 C C . ASP A 1 222 ? 32.994 25.289 -36.126 1.00 81.12 222 ASP A C 1
ATOM 1863 O O . ASP A 1 222 ? 32.725 24.151 -35.716 1.00 81.12 222 ASP A O 1
ATOM 1867 N N . PRO A 1 223 ? 32.528 25.725 -37.311 1.00 74.94 223 PRO A N 1
ATOM 1868 C CA . PRO A 1 223 ? 31.612 24.951 -38.155 1.00 74.94 223 PRO A CA 1
ATOM 1869 C C . PRO A 1 223 ? 32.213 23.674 -38.762 1.00 74.94 223 PRO A C 1
ATOM 1871 O O . PRO A 1 223 ? 31.465 22.843 -39.295 1.00 74.94 223 PRO A O 1
ATOM 1874 N N . GLU A 1 224 ? 33.540 23.536 -38.716 1.00 83.94 224 GLU A N 1
ATOM 1875 C CA . GLU A 1 224 ? 34.338 22.450 -39.303 1.00 83.94 224 GLU A CA 1
ATOM 1876 C C . GLU A 1 224 ? 34.844 21.463 -38.233 1.00 83.94 224 GLU A C 1
ATOM 1878 O O . GLU A 1 224 ? 35.614 20.549 -38.539 1.00 83.94 224 GLU A O 1
ATOM 1883 N N . SER A 1 225 ? 34.408 21.619 -36.975 1.00 76.81 225 SER A N 1
ATOM 1884 C CA . SER A 1 225 ? 34.829 20.755 -35.873 1.00 76.81 225 SER A CA 1
ATOM 1885 C C . SER A 1 225 ? 34.643 19.273 -36.211 1.00 76.81 225 SER A C 1
ATOM 1887 O O . SER A 1 225 ? 33.571 18.826 -36.619 1.00 76.81 225 SER A O 1
ATOM 1889 N N . LYS A 1 226 ? 35.681 18.469 -35.961 1.00 74.81 226 LYS A N 1
ATOM 1890 C CA . LYS A 1 226 ? 35.641 17.006 -36.143 1.00 74.81 226 LYS A CA 1
ATOM 1891 C C . LYS A 1 226 ? 34.644 16.312 -35.214 1.00 74.81 226 LYS A C 1
ATOM 1893 O O . LYS A 1 226 ? 34.298 15.156 -35.433 1.00 74.81 226 LYS A O 1
ATOM 1898 N N . GLU A 1 227 ? 34.182 17.007 -34.180 1.00 68.38 227 GLU A N 1
ATOM 1899 C CA . GLU A 1 227 ? 33.169 16.511 -33.252 1.00 68.38 227 GLU A CA 1
ATOM 1900 C C . GLU A 1 227 ? 31.737 16.832 -33.719 1.00 68.38 227 GLU A C 1
ATOM 1902 O O . GLU A 1 227 ? 30.779 16.327 -33.132 1.00 68.38 227 GLU A O 1
ATOM 1907 N N . LYS A 1 228 ? 31.572 17.604 -34.807 1.00 70.50 228 LYS A N 1
ATOM 1908 C CA . LYS A 1 228 ? 30.282 18.055 -35.355 1.00 70.50 228 LYS A CA 1
ATOM 1909 C C . LYS A 1 228 ? 29.267 16.937 -35.537 1.00 70.50 228 LYS A C 1
ATOM 1911 O O . LYS A 1 228 ? 28.119 17.111 -35.144 1.00 70.50 228 LYS A O 1
ATOM 1916 N N . ASP A 1 229 ? 29.669 15.784 -36.059 1.00 71.88 229 ASP A N 1
ATOM 1917 C CA . ASP A 1 229 ? 28.740 14.671 -36.282 1.00 71.88 229 ASP A CA 1
ATOM 1918 C C . ASP A 1 229 ? 28.319 13.993 -34.968 1.00 71.88 229 ASP A C 1
ATOM 1920 O O . ASP A 1 229 ? 27.153 13.635 -34.796 1.00 71.88 229 ASP A O 1
ATOM 1924 N N . SER A 1 230 ? 29.230 13.884 -33.992 1.00 68.38 230 SER A N 1
ATOM 1925 C CA . SER A 1 230 ? 28.910 13.417 -32.630 1.00 68.38 230 SER A CA 1
ATOM 1926 C C . SER A 1 230 ? 27.960 14.388 -31.923 1.00 68.38 230 SER A C 1
ATOM 1928 O O . SER A 1 230 ? 27.052 13.967 -31.200 1.00 68.38 230 SER A O 1
ATOM 1930 N N . PHE A 1 231 ? 28.139 15.688 -32.163 1.00 67.62 231 PHE A N 1
ATOM 1931 C CA . PHE A 1 231 ? 27.288 16.740 -31.621 1.00 67.62 231 PHE A CA 1
ATOM 1932 C C . PHE A 1 231 ? 25.913 16.785 -32.277 1.00 67.62 231 PHE A C 1
ATOM 1934 O O . PHE A 1 231 ? 24.915 16.804 -31.563 1.00 67.62 231 PHE A O 1
ATOM 1941 N N . LEU A 1 232 ? 25.831 16.728 -33.607 1.00 66.56 232 LEU A N 1
ATOM 1942 C CA . LEU A 1 232 ? 24.562 16.664 -34.330 1.00 66.56 232 LEU A CA 1
ATOM 1943 C C . LEU A 1 232 ? 23.781 15.404 -33.959 1.00 66.56 232 LEU A C 1
ATOM 1945 O O . LEU A 1 232 ? 22.575 15.497 -33.756 1.00 66.56 232 LEU A O 1
ATOM 1949 N N . LYS A 1 233 ? 24.453 14.262 -33.774 1.00 68.81 233 LYS A N 1
ATOM 1950 C CA . LYS A 1 233 ? 23.818 13.028 -33.298 1.00 68.81 233 LYS A CA 1
ATOM 1951 C C . LYS A 1 233 ? 23.232 13.183 -31.892 1.00 68.81 233 LYS A C 1
ATOM 1953 O O . LYS A 1 233 ? 22.075 12.835 -31.689 1.00 68.81 233 LYS A O 1
ATOM 1958 N N . ARG A 1 234 ? 23.972 13.770 -30.943 1.00 63.72 234 ARG A N 1
ATOM 1959 C CA . ARG A 1 234 ? 23.443 14.067 -29.598 1.00 63.72 234 ARG A CA 1
ATOM 1960 C C . ARG A 1 234 ? 22.280 15.057 -29.659 1.00 63.72 234 ARG A C 1
ATOM 1962 O O . ARG A 1 234 ? 21.227 14.799 -29.094 1.00 63.72 234 ARG A O 1
ATOM 1969 N N . CYS A 1 235 ? 22.400 16.145 -30.417 1.00 61.94 235 CYS A N 1
ATOM 1970 C CA . CYS A 1 235 ? 21.295 17.082 -30.643 1.00 61.94 235 CYS A CA 1
ATOM 1971 C C . CYS A 1 235 ? 20.073 16.411 -31.301 1.00 61.94 235 CYS A C 1
ATOM 1973 O O . CYS A 1 235 ? 18.945 16.796 -31.006 1.00 61.94 235 CYS A O 1
ATOM 1975 N N . GLN A 1 236 ? 20.266 15.403 -32.158 1.00 63.44 236 GLN A N 1
ATOM 1976 C CA . GLN A 1 236 ? 19.201 14.587 -32.759 1.00 63.44 236 GLN A CA 1
ATOM 1977 C C . GLN A 1 236 ? 18.540 13.633 -31.754 1.00 63.44 236 GLN A C 1
ATOM 1979 O O . GLN A 1 236 ? 17.317 13.506 -31.733 1.00 63.44 236 GLN A O 1
ATOM 1984 N N . GLU A 1 237 ? 19.330 13.015 -30.877 1.00 61.19 237 GLU A N 1
ATOM 1985 C CA . GLU A 1 237 ? 18.837 12.225 -29.743 1.00 61.19 237 GLU A CA 1
ATOM 1986 C C . GLU A 1 237 ? 18.010 13.098 -28.776 1.00 61.19 237 GLU A C 1
ATOM 1988 O O . GLU A 1 237 ? 17.018 12.631 -28.219 1.00 61.19 237 GLU A O 1
ATOM 1993 N N . PHE A 1 238 ? 18.342 14.390 -28.648 1.00 57.47 238 PHE A N 1
ATOM 1994 C CA . PHE A 1 238 ? 17.636 15.342 -27.780 1.00 57.47 238 PHE A CA 1
ATOM 1995 C C . PHE A 1 238 ? 16.512 16.149 -28.464 1.00 57.47 238 PHE A C 1
ATOM 1997 O O . PHE A 1 238 ? 15.619 16.637 -27.777 1.00 57.47 238 PHE A O 1
ATOM 2004 N N . THR A 1 239 ? 16.462 16.240 -29.799 1.00 52.81 239 THR A N 1
ATOM 2005 C CA . THR A 1 239 ? 15.335 16.866 -30.540 1.00 52.81 239 THR A CA 1
ATOM 2006 C C . THR A 1 239 ? 14.079 15.998 -30.550 1.00 52.81 239 THR A C 1
ATOM 2008 O O . THR A 1 239 ? 13.030 16.443 -31.014 1.00 52.81 239 THR A O 1
ATOM 2011 N N . LEU A 1 240 ? 14.121 14.794 -29.965 1.00 51.03 240 LEU A N 1
ATOM 2012 C CA . LEU A 1 240 ? 12.910 14.070 -29.573 1.00 51.03 240 LEU A CA 1
ATOM 2013 C C . LEU A 1 240 ? 11.983 14.934 -28.700 1.00 51.03 240 LEU A C 1
ATOM 2015 O O . LEU A 1 240 ? 10.774 14.799 -28.834 1.00 51.03 240 LEU A O 1
ATOM 2019 N N . PHE A 1 241 ? 12.515 15.874 -27.912 1.00 47.78 241 PHE A N 1
ATOM 2020 C CA . PHE A 1 241 ? 11.721 16.800 -27.094 1.00 47.78 241 PHE A CA 1
ATOM 2021 C C . PHE A 1 241 ? 11.253 18.074 -27.830 1.00 47.78 241 PHE A C 1
ATOM 2023 O O . PHE A 1 241 ? 10.385 18.771 -27.320 1.00 47.78 241 PHE A O 1
ATOM 2030 N N . ASP A 1 242 ? 11.771 18.350 -29.033 1.00 48.94 242 ASP A N 1
ATOM 2031 C CA . ASP A 1 242 ? 11.364 19.481 -29.893 1.00 48.94 242 ASP A CA 1
ATOM 2032 C C . ASP A 1 242 ? 10.306 19.074 -30.938 1.00 48.94 242 ASP A C 1
ATOM 2034 O O . ASP A 1 242 ? 9.869 19.886 -31.761 1.00 48.94 242 ASP A O 1
ATOM 2038 N N . LYS A 1 243 ? 9.879 17.804 -30.957 1.00 53.62 243 LYS A N 1
ATOM 2039 C CA . LYS A 1 243 ? 8.820 17.368 -31.870 1.00 53.62 243 LYS A CA 1
ATOM 2040 C C . LYS A 1 243 ? 7.505 18.016 -31.451 1.00 53.62 243 LYS A C 1
ATOM 2042 O O . LYS A 1 243 ? 7.054 17.833 -30.328 1.00 53.62 243 LYS A O 1
ATOM 2047 N N . SER A 1 244 ? 6.844 18.699 -32.382 1.00 50.41 244 SER A N 1
ATOM 2048 C CA . SER A 1 244 ? 5.602 19.447 -32.133 1.00 50.41 244 SER A CA 1
ATOM 2049 C C . SER A 1 244 ? 4.463 18.633 -31.506 1.00 50.41 244 SER A C 1
ATOM 2051 O O . SER A 1 244 ? 3.616 19.206 -30.840 1.00 50.41 244 SER A O 1
ATOM 2053 N N . HIS A 1 245 ? 4.451 17.307 -31.672 1.00 53.06 245 HIS A N 1
ATOM 2054 C CA . HIS A 1 245 ? 3.470 16.406 -31.050 1.00 53.06 245 HIS A CA 1
ATOM 2055 C C . HIS A 1 245 ? 3.843 15.939 -29.631 1.00 53.06 245 HIS A C 1
ATOM 2057 O O . HIS A 1 245 ? 3.070 15.218 -29.008 1.00 53.06 245 HIS A O 1
ATOM 2063 N N . LEU A 1 246 ? 5.037 16.291 -29.147 1.00 43.72 246 LEU A N 1
ATOM 2064 C CA . LEU A 1 246 ? 5.506 16.083 -27.773 1.00 43.72 246 LEU A CA 1
ATOM 2065 C C . LEU A 1 246 ? 5.591 17.404 -26.990 1.00 43.72 246 LEU A C 1
ATOM 2067 O O . LEU A 1 246 ? 5.789 17.381 -25.777 1.00 43.72 246 LEU A O 1
ATOM 2071 N N . LEU A 1 247 ? 5.401 18.546 -27.663 1.00 45.25 247 LEU A N 1
ATOM 2072 C CA . LEU A 1 247 ? 5.143 19.825 -27.014 1.00 45.25 247 LEU A CA 1
ATOM 2073 C C . LEU A 1 247 ? 3.714 19.816 -26.462 1.00 45.25 247 LEU A C 1
ATOM 2075 O O . LEU A 1 247 ? 2.766 19.464 -27.165 1.00 45.25 247 LEU A O 1
ATOM 2079 N N . TRP A 1 248 ? 3.565 20.201 -25.197 1.00 43.06 248 TRP A N 1
ATOM 2080 C CA . TRP A 1 248 ? 2.260 20.424 -24.578 1.00 43.06 248 TRP A CA 1
ATOM 2081 C C . TRP A 1 248 ? 1.510 21.482 -25.411 1.00 43.06 248 TRP A C 1
ATOM 2083 O O . TRP A 1 248 ? 2.081 22.557 -25.622 1.00 43.06 248 TRP A O 1
ATOM 2093 N N . PRO A 1 249 ? 0.294 21.219 -25.934 1.00 45.22 249 PRO A N 1
ATOM 2094 C CA . PRO A 1 249 ? -0.443 22.229 -26.686 1.00 45.22 249 PRO A CA 1
ATOM 2095 C C . PRO A 1 249 ? -0.607 23.468 -25.807 1.00 45.22 249 PRO A C 1
ATOM 2097 O O . PRO A 1 249 ? -1.015 23.346 -24.653 1.00 45.22 249 PRO A O 1
ATOM 2100 N N . ALA A 1 250 ? -0.311 24.659 -26.326 1.00 47.75 250 ALA A N 1
ATOM 2101 C CA . ALA A 1 250 ? -0.496 25.903 -25.573 1.00 47.75 250 ALA A CA 1
ATOM 2102 C C . ALA A 1 250 ? -1.972 26.145 -25.178 1.00 47.75 250 ALA A C 1
ATOM 2104 O O . ALA A 1 250 ? -2.258 26.977 -24.323 1.00 47.75 250 ALA A O 1
ATOM 2105 N N . ASP A 1 251 ? -2.886 25.365 -25.758 1.00 41.66 251 ASP A N 1
ATOM 2106 C CA . ASP A 1 251 ? -4.324 25.612 -25.764 1.00 41.66 251 ASP A CA 1
ATOM 2107 C C . ASP A 1 251 ? -5.094 24.721 -24.772 1.00 41.66 251 ASP A C 1
ATOM 2109 O O . ASP A 1 251 ? -6.315 24.785 -24.703 1.00 41.66 251 ASP A O 1
ATOM 2113 N N . CYS A 1 252 ? -4.421 23.862 -23.997 1.00 43.22 252 CYS A N 1
ATOM 2114 C CA . CYS A 1 252 ? -5.106 22.912 -23.103 1.00 43.22 252 CYS A CA 1
ATOM 2115 C C . CYS A 1 252 ? -5.414 23.447 -21.693 1.00 43.22 252 CYS A C 1
ATOM 2117 O O . CYS A 1 252 ? -5.699 22.670 -20.784 1.00 43.22 252 CYS A O 1
ATOM 2119 N N . HIS A 1 253 ? -5.446 24.770 -21.533 1.00 41.06 253 HIS A N 1
ATOM 2120 C CA . HIS A 1 253 ? -6.125 25.427 -20.420 1.00 41.06 253 HIS A CA 1
ATOM 2121 C C . HIS A 1 253 ? -6.893 26.653 -20.924 1.00 41.06 253 HIS A C 1
ATOM 2123 O O . HIS A 1 253 ? -6.390 27.773 -20.858 1.00 41.06 253 HIS A O 1
ATOM 2129 N N . ASP A 1 254 ? -8.129 26.442 -21.373 1.00 36.94 254 ASP A N 1
ATOM 2130 C CA . ASP A 1 254 ? -9.180 27.421 -21.107 1.00 36.94 254 ASP A CA 1
ATOM 2131 C C . ASP A 1 254 ? -9.796 27.053 -19.743 1.00 36.94 254 ASP A C 1
ATOM 2133 O O . ASP A 1 254 ? -10.347 25.961 -19.609 1.00 36.94 254 ASP A O 1
ATOM 2137 N N . PRO A 1 255 ? -9.670 27.883 -18.691 1.00 40.47 255 PRO A N 1
ATOM 2138 C CA . PRO A 1 255 ? -10.262 27.604 -17.383 1.00 40.47 255 PRO A CA 1
ATOM 2139 C C . PRO A 1 255 ? -11.790 27.782 -17.333 1.00 40.47 255 PRO A C 1
ATOM 2141 O O . PRO A 1 255 ? -12.329 27.910 -16.232 1.00 40.47 255 PRO A O 1
ATOM 2144 N N . SER A 1 256 ? -12.481 27.863 -18.474 1.00 42.47 256 SER A N 1
ATOM 2145 C CA . SER A 1 256 ? -13.926 28.112 -18.536 1.00 42.47 256 SER A CA 1
ATOM 2146 C C . SER A 1 256 ? -14.806 26.966 -19.060 1.00 42.47 256 SER A C 1
ATOM 2148 O O . SER A 1 256 ? -16.009 27.189 -19.183 1.00 42.47 256 SER A O 1
ATOM 2150 N N . ASP A 1 257 ? -14.272 25.747 -19.222 1.00 37.56 257 ASP A N 1
ATOM 2151 C CA . ASP A 1 257 ? -15.056 24.518 -19.477 1.00 37.56 257 ASP A CA 1
ATOM 2152 C C . ASP A 1 257 ? -14.895 23.450 -18.375 1.00 37.56 257 ASP A C 1
ATOM 2154 O O . ASP A 1 257 ? -13.741 23.125 -18.001 1.00 37.56 257 ASP A O 1
#

pLDDT: mean 84.63, std 15.96, range [36.94, 98.56]